Protein AF-A0A2H3TRA9-F1 (afdb_monomer)

Structure (mmCIF, N/CA/C/O backbone):
data_AF-A0A2H3TRA9-F1
#
_entry.id   AF-A0A2H3TRA9-F1
#
loop_
_atom_site.group_PDB
_atom_site.id
_atom_site.type_symbol
_atom_site.label_atom_id
_atom_site.label_alt_id
_atom_site.label_comp_id
_atom_site.label_asym_id
_atom_site.label_entity_id
_atom_site.label_seq_id
_atom_site.pdbx_PDB_ins_code
_atom_site.Cartn_x
_atom_site.Cartn_y
_atom_site.Cartn_z
_atom_site.occupancy
_atom_site.B_iso_or_equiv
_atom_site.auth_seq_id
_atom_site.auth_comp_id
_atom_site.auth_asym_id
_atom_site.auth_atom_id
_atom_site.pdbx_PDB_model_num
ATOM 1 N N . MET A 1 1 ? -23.841 3.928 37.070 1.00 28.08 1 MET A N 1
ATOM 2 C CA . MET A 1 1 ? -24.389 2.577 37.294 1.00 28.08 1 MET A CA 1
ATOM 3 C C . MET A 1 1 ? -23.260 1.601 37.007 1.00 28.08 1 MET A C 1
ATOM 5 O O . MET A 1 1 ? -22.755 1.616 35.893 1.00 28.08 1 MET A O 1
ATOM 9 N N . GLN A 1 2 ? -22.764 0.909 38.034 1.00 27.17 2 GLN A N 1
ATOM 10 C CA . GLN A 1 2 ? -21.704 -0.096 37.925 1.00 27.17 2 GLN A CA 1
ATOM 11 C C . GLN A 1 2 ? -22.235 -1.265 37.086 1.00 27.17 2 GLN A C 1
ATOM 13 O O . GLN A 1 2 ? -23.217 -1.887 37.475 1.00 27.17 2 GLN A O 1
ATOM 18 N N . THR A 1 3 ? -21.640 -1.548 35.931 1.00 32.88 3 THR A N 1
ATOM 19 C CA . THR A 1 3 ? -21.788 -2.868 35.306 1.00 32.88 3 THR A CA 1
ATOM 20 C C . THR A 1 3 ? -20.909 -3.826 36.095 1.00 32.88 3 THR A C 1
ATOM 22 O O . THR A 1 3 ? -19.684 -3.713 36.046 1.00 32.88 3 THR A O 1
ATOM 25 N N . GLU A 1 4 ? -21.543 -4.701 36.875 1.00 36.28 4 GLU A N 1
ATOM 26 C CA . GLU A 1 4 ? -20.895 -5.824 37.548 1.00 36.28 4 GLU A CA 1
ATOM 27 C C . GLU A 1 4 ? -20.058 -6.614 36.536 1.00 36.28 4 GLU A C 1
ATOM 29 O O . GLU A 1 4 ? -20.547 -7.011 35.475 1.00 36.28 4 GLU A O 1
ATOM 34 N N . LEU A 1 5 ? -18.781 -6.826 36.861 1.00 43.75 5 LEU A N 1
ATOM 35 C CA . LEU A 1 5 ? -17.962 -7.834 36.201 1.00 43.75 5 LEU A CA 1
ATOM 36 C C . LEU A 1 5 ? -18.618 -9.189 36.469 1.00 43.75 5 LEU A C 1
ATOM 38 O O . LEU A 1 5 ? -18.549 -9.703 37.583 1.00 43.75 5 LEU A O 1
ATOM 42 N N . ALA A 1 6 ? -19.293 -9.736 35.460 1.00 45.28 6 ALA A N 1
ATOM 43 C CA . ALA A 1 6 ? -19.862 -11.071 35.534 1.00 45.28 6 ALA A CA 1
ATOM 44 C C . ALA A 1 6 ? -18.758 -12.077 35.904 1.00 45.28 6 ALA A C 1
ATOM 46 O O . ALA A 1 6 ? -17.681 -12.097 35.303 1.00 45.28 6 ALA A O 1
ATOM 47 N N . THR A 1 7 ? -19.027 -12.899 36.914 1.00 47.00 7 THR A N 1
ATOM 48 C CA . THR A 1 7 ? -18.148 -13.963 37.396 1.00 47.00 7 THR A CA 1
ATOM 49 C C . THR A 1 7 ? -18.024 -15.053 36.333 1.00 47.00 7 THR A C 1
ATOM 51 O O . THR A 1 7 ? -18.887 -15.917 36.193 1.00 47.00 7 THR A O 1
ATOM 54 N N . LEU A 1 8 ? -16.947 -15.009 35.552 1.00 49.75 8 LEU A N 1
ATOM 55 C CA . LEU A 1 8 ? -16.618 -16.063 34.594 1.00 49.75 8 LEU A CA 1
ATOM 56 C C . LEU A 1 8 ? -15.855 -17.197 35.292 1.00 49.75 8 LEU A C 1
ATOM 58 O O . LEU A 1 8 ? -15.049 -16.926 36.178 1.00 49.75 8 LEU A O 1
ATOM 62 N N . PRO A 1 9 ? -16.065 -18.468 34.914 1.00 51.94 9 PRO A N 1
ATOM 63 C CA . PRO A 1 9 ? -15.249 -19.566 35.415 1.00 51.94 9 PRO A CA 1
ATOM 64 C C . PRO A 1 9 ? -13.792 -19.403 34.968 1.00 51.94 9 PRO A C 1
ATOM 66 O O . PRO A 1 9 ? -13.502 -19.222 33.784 1.00 51.94 9 PRO A O 1
ATOM 69 N N . SER A 1 10 ? -12.870 -19.524 35.918 1.00 54.12 10 SER A N 1
ATOM 70 C CA . SER A 1 10 ? -11.431 -19.314 35.738 1.00 54.12 10 SER A CA 1
ATOM 71 C C . SER A 1 10 ? -10.741 -20.186 34.692 1.00 54.12 10 SER A C 1
ATOM 73 O O . SER A 1 10 ? -9.683 -19.821 34.183 1.00 54.12 10 SER A O 1
ATOM 75 N N . SER A 1 11 ? -11.332 -21.329 34.347 1.00 54.66 11 SER A N 1
ATOM 76 C CA . SER A 1 11 ? -10.781 -22.296 33.395 1.00 54.66 11 SER A CA 1
ATOM 77 C C . SER A 1 11 ? -10.970 -21.912 31.925 1.00 54.66 11 SER A C 1
ATOM 79 O O . SER A 1 11 ? -10.533 -22.656 31.049 1.00 54.66 11 SER A O 1
ATOM 81 N N . LEU A 1 12 ? -11.623 -20.781 31.634 1.00 61.38 12 LEU A N 1
ATOM 82 C CA . LEU A 1 12 ? -12.056 -20.430 30.282 1.00 61.38 12 LEU A CA 1
ATOM 83 C C . LEU A 1 12 ? -11.647 -19.020 29.845 1.00 61.38 12 LEU A C 1
ATOM 85 O O . LEU A 1 12 ? -12.272 -18.509 28.929 1.00 61.38 12 LEU A O 1
ATOM 89 N N . ALA A 1 13 ? -10.654 -18.364 30.454 1.00 72.31 13 ALA A N 1
ATOM 90 C CA . ALA A 1 13 ? -10.249 -17.016 30.032 1.00 72.31 13 ALA A CA 1
ATOM 91 C C . ALA A 1 13 ? -8.733 -16.769 30.097 1.00 72.31 13 ALA A C 1
ATOM 93 O O . ALA A 1 13 ? -8.003 -17.489 30.767 1.00 72.31 13 ALA A O 1
ATOM 94 N N . THR A 1 14 ? -8.253 -15.741 29.392 1.00 76.12 14 THR A N 1
ATOM 95 C CA . THR A 1 14 ? -6.880 -15.208 29.458 1.00 76.12 14 THR A CA 1
ATOM 96 C C . THR A 1 14 ? -6.924 -13.687 29.593 1.00 76.12 14 THR A C 1
ATOM 98 O O . THR A 1 14 ? -7.671 -13.023 28.871 1.00 76.12 14 THR A O 1
ATOM 101 N N . ALA A 1 15 ? -6.127 -13.135 30.509 1.00 75.56 15 ALA A N 1
ATOM 102 C CA . ALA A 1 15 ? -6.028 -11.699 30.759 1.00 75.56 15 ALA A CA 1
ATOM 103 C C . ALA A 1 15 ? -4.814 -11.081 30.054 1.00 75.56 15 ALA A C 1
ATOM 105 O O . ALA A 1 15 ? -3.692 -11.543 30.240 1.00 75.56 15 ALA A O 1
ATOM 106 N N . TYR A 1 16 ? -5.013 -10.001 29.304 1.00 72.00 16 TYR A N 1
ATOM 107 C CA . TYR A 1 16 ? -3.957 -9.316 28.553 1.00 72.00 16 TYR A CA 1
ATOM 108 C C . TYR A 1 16 ? -3.694 -7.927 29.143 1.00 72.00 16 TYR A C 1
ATOM 110 O O . TYR A 1 16 ? -4.580 -7.074 29.097 1.00 72.00 16 TYR A O 1
ATOM 118 N N . HIS A 1 17 ? -2.503 -7.692 29.704 1.00 65.06 17 HIS A N 1
ATOM 119 C CA . HIS A 1 17 ? -2.151 -6.492 30.488 1.00 65.06 17 HIS A CA 1
ATOM 120 C C . HIS A 1 17 ? -0.691 -6.086 30.276 1.00 65.06 17 HIS A C 1
ATOM 122 O O . HIS A 1 17 ? 0.088 -6.959 29.970 1.00 65.06 17 HIS A O 1
ATOM 128 N N . PRO A 1 18 ? -0.264 -4.834 30.473 1.00 58.38 18 PRO A N 1
ATOM 129 C CA . PRO A 1 18 ? -1.039 -3.635 30.235 1.00 58.38 18 PRO A CA 1
ATOM 130 C C . PRO A 1 18 ? -1.254 -3.468 28.717 1.00 58.38 18 PRO A C 1
ATOM 132 O O . PRO A 1 18 ? -0.306 -3.368 27.941 1.00 58.38 18 PRO A O 1
ATOM 135 N N . GLY A 1 19 ? -2.504 -3.470 28.271 1.00 56.03 19 GLY A N 1
ATOM 136 C CA . GLY A 1 19 ? -2.925 -3.061 26.936 1.00 56.03 19 GLY A CA 1
ATOM 137 C C . GLY A 1 19 ? -3.282 -1.576 26.892 1.00 56.03 19 GLY A C 1
ATOM 138 O O . GLY A 1 19 ? -3.540 -0.948 27.914 1.00 56.03 19 GLY A O 1
ATOM 139 N N . ASN A 1 20 ? -3.315 -0.995 25.696 1.00 52.88 20 ASN A N 1
ATOM 140 C CA . ASN A 1 20 ? -3.797 0.364 25.484 1.00 52.88 20 ASN A CA 1
ATOM 141 C C . ASN A 1 20 ? -5.102 0.315 24.681 1.00 52.88 20 ASN A C 1
ATOM 143 O O . ASN A 1 20 ? -5.178 0.744 23.531 1.00 52.88 20 ASN A O 1
ATOM 147 N N . VAL A 1 21 ? -6.130 -0.282 25.280 1.00 60.38 21 VAL A N 1
ATOM 148 C CA . VAL A 1 21 ? -7.351 -0.662 24.570 1.00 60.38 21 VAL A CA 1
ATOM 149 C C . VAL A 1 21 ? -8.362 0.468 24.608 1.00 60.38 21 VAL A C 1
ATOM 151 O O . VAL A 1 21 ? -8.744 0.938 25.677 1.00 60.38 21 VAL A O 1
ATOM 154 N N . TYR A 1 22 ? -8.840 0.881 23.440 1.00 56.34 22 TYR A N 1
ATOM 155 C CA . TYR A 1 22 ? -10.001 1.756 23.340 1.00 56.34 22 TYR A CA 1
ATOM 156 C C . TYR A 1 22 ? -11.263 0.906 23.403 1.00 56.34 22 TYR A C 1
ATOM 158 O O . TYR A 1 22 ? -11.387 -0.078 22.674 1.00 56.34 22 TYR A O 1
ATOM 166 N N . THR A 1 23 ? -12.187 1.265 24.291 1.00 54.38 23 THR A N 1
ATOM 167 C CA . THR A 1 23 ? -13.475 0.573 24.396 1.00 54.38 23 THR A CA 1
ATOM 168 C C . THR A 1 23 ? -14.590 1.480 23.894 1.00 54.38 23 THR A C 1
ATOM 170 O O . THR A 1 23 ? -14.502 2.701 23.990 1.00 54.38 23 THR A O 1
ATOM 173 N N . VAL A 1 24 ? -15.667 0.876 23.395 1.00 45.81 24 VAL A N 1
ATOM 174 C CA . VAL A 1 24 ? -16.872 1.589 22.939 1.00 45.81 24 VAL A CA 1
ATOM 175 C C . VAL A 1 24 ? -17.748 2.108 24.095 1.00 45.81 24 VAL A C 1
ATOM 177 O O . VAL A 1 24 ? -18.840 2.616 23.859 1.00 45.81 24 VAL A O 1
ATOM 180 N N . SER A 1 25 ? -17.311 1.948 25.351 1.00 47.81 25 SER A N 1
ATOM 181 C CA . SER A 1 25 ? -18.040 2.386 26.544 1.00 47.81 25 SER A CA 1
ATOM 182 C C . SER A 1 25 ? -17.696 3.829 26.916 1.00 47.81 25 SER A C 1
ATOM 184 O O . SER A 1 25 ? -16.560 4.117 27.286 1.00 47.81 25 SER A O 1
ATOM 186 N N . ASP A 1 26 ? -18.692 4.718 26.938 1.00 45.12 26 ASP A N 1
ATOM 187 C CA . ASP A 1 26 ? -18.523 6.123 27.356 1.00 45.12 26 ASP A CA 1
ATOM 188 C C . ASP A 1 26 ? -18.071 6.262 28.821 1.00 45.12 26 ASP A C 1
ATOM 190 O O . ASP A 1 26 ? -17.373 7.208 29.184 1.00 45.12 26 ASP A O 1
ATOM 194 N N . ALA A 1 27 ? -18.435 5.300 29.675 1.00 50.56 27 ALA A N 1
ATOM 195 C CA . ALA A 1 27 ? -18.014 5.266 31.076 1.00 50.56 27 ALA A CA 1
ATOM 196 C C . ALA A 1 27 ? -16.560 4.795 31.247 1.00 50.56 27 ALA A C 1
ATOM 198 O O . ALA A 1 27 ? -15.951 5.012 32.295 1.00 50.56 27 ALA A O 1
ATOM 199 N N . ARG A 1 28 ? -16.010 4.118 30.234 1.00 56.28 28 ARG A N 1
ATOM 200 C CA . ARG A 1 28 ? -14.672 3.524 30.256 1.00 56.28 28 ARG A CA 1
ATOM 201 C C . ARG A 1 28 ? -14.075 3.524 28.844 1.00 56.28 28 ARG A C 1
ATOM 203 O O . ARG A 1 28 ? -13.842 2.460 28.279 1.00 56.28 28 ARG A O 1
ATOM 210 N N . PRO A 1 29 ? -13.789 4.699 28.259 1.00 53.12 29 PRO A N 1
ATOM 211 C CA . PRO A 1 29 ? -13.342 4.807 26.865 1.00 53.12 29 PRO A CA 1
ATOM 212 C C . PRO A 1 29 ? -11.946 4.210 26.634 1.00 53.12 29 PRO A C 1
ATOM 214 O O . PRO A 1 29 ? -11.499 4.061 25.498 1.00 53.12 29 PRO A O 1
ATOM 217 N N . ARG A 1 30 ? -11.245 3.868 27.720 1.00 59.12 30 ARG A N 1
ATOM 218 C CA . ARG A 1 30 ? -9.925 3.255 27.718 1.00 59.12 30 ARG A CA 1
ATOM 219 C C . ARG A 1 30 ? -9.873 2.135 28.754 1.00 59.12 30 ARG A C 1
ATOM 221 O O . ARG A 1 30 ? -10.429 2.281 29.843 1.00 59.12 30 ARG A O 1
ATOM 228 N N . ALA A 1 31 ? -9.191 1.054 28.416 1.00 67.62 31 ALA A N 1
ATOM 229 C CA . ALA A 1 31 ? -8.900 -0.061 29.296 1.00 67.62 31 ALA A CA 1
ATOM 230 C C . ALA A 1 31 ? -7.409 -0.399 29.229 1.00 67.62 31 ALA A C 1
ATOM 232 O O . ALA A 1 31 ? -6.787 -0.355 28.167 1.00 67.62 31 ALA A O 1
ATOM 233 N N . GLU A 1 32 ? -6.861 -0.729 30.391 1.00 70.19 32 GLU A N 1
ATOM 234 C CA . GLU A 1 32 ? -5.481 -1.175 30.555 1.00 70.19 32 GLU A CA 1
ATOM 235 C C . GLU A 1 32 ? -5.377 -2.698 30.473 1.00 70.19 32 GLU A C 1
ATOM 237 O O . GLU A 1 32 ? -4.301 -3.228 30.254 1.00 70.19 32 GLU A O 1
ATOM 242 N N . VAL A 1 33 ? -6.481 -3.424 30.653 1.00 73.50 33 VAL A N 1
ATOM 243 C CA . VAL A 1 33 ? -6.521 -4.888 30.600 1.00 73.50 33 VAL A CA 1
ATOM 244 C C . VAL A 1 33 ? -7.829 -5.342 29.988 1.00 73.50 33 VAL A C 1
ATOM 246 O O . VAL A 1 33 ? -8.869 -4.719 30.209 1.00 73.50 33 VAL A O 1
ATOM 249 N N . PHE A 1 34 ? -7.799 -6.451 29.259 1.00 77.44 34 PHE A N 1
ATOM 250 C CA . PHE A 1 34 ? -9.001 -7.123 28.778 1.00 77.44 34 PHE A CA 1
ATOM 251 C C . PHE A 1 34 ? -8.909 -8.639 28.954 1.00 77.44 34 PHE A C 1
ATOM 253 O O . PHE A 1 34 ? -7.820 -9.217 28.962 1.00 77.44 34 PHE A O 1
ATOM 260 N N . LEU A 1 35 ? -10.072 -9.267 29.118 1.00 75.69 35 LEU A N 1
ATOM 261 C CA . LEU A 1 35 ? -10.233 -10.713 29.195 1.00 75.69 35 LEU A CA 1
ATOM 262 C C . LEU A 1 35 ? -10.746 -11.246 27.861 1.00 75.69 35 LEU A C 1
ATOM 264 O O . LEU A 1 35 ? -11.688 -10.694 27.286 1.00 75.69 35 LEU A O 1
ATOM 268 N N . VAL A 1 36 ? -10.148 -12.343 27.408 1.00 69.75 36 VAL A N 1
ATOM 269 C CA . VAL A 1 36 ? -10.618 -13.119 26.258 1.00 69.75 36 VAL A CA 1
ATOM 270 C C . VAL A 1 36 ? -10.983 -14.512 26.749 1.00 69.75 36 VAL A C 1
ATOM 272 O O . VAL A 1 36 ? -10.159 -15.152 27.403 1.00 69.75 36 VAL A O 1
ATOM 275 N N . SER A 1 37 ? -12.203 -14.971 26.482 1.00 68.38 37 SER A N 1
ATOM 276 C CA . SER A 1 37 ? -12.643 -16.322 26.830 1.00 68.38 37 SER A CA 1
ATOM 277 C C . SER A 1 37 ? -12.059 -17.389 25.890 1.00 68.38 37 SER A C 1
ATOM 279 O O . SER A 1 37 ? -11.474 -17.077 24.855 1.00 68.38 37 SER A O 1
ATOM 281 N N . ALA A 1 38 ? -12.192 -18.668 26.243 1.00 61.31 38 ALA A N 1
ATOM 282 C CA . ALA A 1 38 ? -11.619 -19.802 25.516 1.00 61.31 38 ALA A CA 1
ATOM 283 C C . ALA A 1 38 ? -12.209 -19.986 24.107 1.00 61.31 38 ALA A C 1
ATOM 285 O O . ALA A 1 38 ? -11.565 -20.570 23.240 1.00 61.31 38 ALA A O 1
ATOM 286 N N . ASP A 1 39 ? -13.410 -19.463 23.869 1.00 58.16 39 ASP A N 1
ATOM 287 C CA . ASP A 1 39 ? -14.066 -19.361 22.562 1.00 58.16 39 ASP A CA 1
ATOM 288 C C . ASP A 1 39 ? -13.670 -18.089 21.780 1.00 58.16 39 ASP A C 1
ATOM 290 O O . ASP A 1 39 ? -14.175 -17.852 20.684 1.00 58.16 39 ASP A O 1
ATOM 294 N N . GLY A 1 40 ? -12.742 -17.282 22.306 1.00 51.53 40 GLY A N 1
ATOM 295 C CA . GLY A 1 40 ? -12.164 -16.120 21.629 1.00 51.53 40 GLY A CA 1
ATOM 296 C C . GLY A 1 40 ? -12.957 -14.818 21.774 1.00 51.53 40 GLY A C 1
ATOM 297 O O . GLY A 1 40 ? -12.646 -13.845 21.084 1.00 51.53 40 GLY A O 1
ATOM 298 N N . LEU A 1 41 ? -13.967 -14.766 22.648 1.00 53.28 41 LEU A N 1
ATOM 299 C CA . LEU A 1 41 ? -14.787 -13.570 22.858 1.00 53.28 41 LEU A CA 1
ATOM 300 C C . LEU A 1 41 ? -14.187 -12.634 23.916 1.00 53.28 41 LEU A C 1
ATOM 302 O O . LEU A 1 41 ? -13.660 -13.069 24.938 1.00 53.28 41 LEU A O 1
ATOM 306 N N . PHE A 1 42 ? -14.299 -11.320 23.697 1.00 66.88 42 PHE A N 1
ATOM 307 C CA . PHE A 1 42 ? -13.957 -10.327 24.717 1.00 66.88 42 PHE A CA 1
ATOM 308 C C . PHE A 1 42 ? -15.022 -10.335 25.804 1.00 66.88 42 PHE A C 1
ATOM 310 O O . PHE A 1 42 ? -16.189 -10.045 25.542 1.00 66.88 42 PHE A O 1
ATOM 317 N N . SER A 1 43 ? -14.613 -10.651 27.023 1.00 68.19 43 SER A N 1
ATOM 318 C CA . SER A 1 43 ? -15.544 -10.905 28.117 1.00 68.19 43 SER A CA 1
ATOM 319 C C . SER A 1 43 ? -15.501 -9.832 29.207 1.00 68.19 43 SER A C 1
ATOM 321 O O . SER A 1 43 ? -16.494 -9.626 29.902 1.00 68.19 43 SER A O 1
ATOM 323 N N . ALA A 1 44 ? -14.399 -9.080 29.313 1.00 71.75 44 ALA A N 1
ATOM 324 C CA . ALA A 1 44 ? -14.294 -7.901 30.173 1.00 71.75 44 ALA A CA 1
ATOM 325 C C . ALA A 1 44 ? -13.160 -6.958 29.735 1.00 71.75 44 ALA A C 1
ATOM 327 O O . ALA A 1 44 ? -12.208 -7.384 29.082 1.00 71.75 44 ALA A O 1
ATOM 328 N N . ALA A 1 45 ? -13.232 -5.687 30.145 1.00 74.94 45 ALA A N 1
ATOM 329 C CA . ALA A 1 45 ? -12.155 -4.708 29.997 1.00 74.94 45 ALA A CA 1
ATOM 330 C C . ALA A 1 45 ? -12.112 -3.746 31.201 1.00 74.94 45 ALA A C 1
ATOM 332 O O . ALA A 1 45 ? -13.154 -3.296 31.693 1.00 74.94 45 ALA A O 1
ATOM 333 N N . GLY A 1 46 ? -10.919 -3.415 31.693 1.00 74.94 46 GLY A N 1
ATOM 334 C CA . GLY A 1 46 ? -10.754 -2.620 32.910 1.00 74.94 46 GLY A CA 1
ATOM 335 C C . GLY A 1 46 ? -9.362 -2.062 33.138 1.00 74.94 46 GLY A C 1
ATOM 336 O O . GLY A 1 46 ? -8.538 -2.035 32.225 1.00 74.94 46 GLY A O 1
ATOM 337 N N . THR A 1 47 ? -9.121 -1.556 34.345 1.00 78.69 47 THR A N 1
ATOM 338 C CA . THR A 1 47 ? -7.784 -1.095 34.754 1.00 78.69 47 THR A CA 1
ATOM 339 C C . THR A 1 47 ? -6.884 -2.281 35.111 1.00 78.69 47 THR A C 1
ATOM 341 O O . THR A 1 47 ? -7.375 -3.385 35.377 1.00 78.69 47 THR A O 1
ATOM 344 N N . ASN A 1 48 ? -5.566 -2.058 35.168 1.00 73.62 48 ASN A N 1
ATOM 345 C CA . ASN A 1 48 ? -4.613 -3.061 35.649 1.00 73.62 48 ASN A CA 1
ATOM 346 C C . ASN A 1 48 ? -4.976 -3.541 37.052 1.00 73.62 48 ASN A C 1
ATOM 348 O O . ASN A 1 48 ? -4.945 -4.737 37.318 1.00 73.62 48 ASN A O 1
ATOM 352 N N . ALA A 1 49 ? -5.370 -2.623 37.935 1.00 78.19 49 ALA A N 1
ATOM 353 C CA . ALA A 1 49 ? -5.737 -2.957 39.305 1.00 78.19 49 ALA A CA 1
ATOM 354 C C . ALA A 1 49 ? -6.951 -3.900 39.364 1.00 78.19 49 ALA A C 1
ATOM 356 O O . ALA A 1 49 ? -6.897 -4.915 40.055 1.00 78.19 49 ALA A O 1
ATOM 357 N N . GLU A 1 50 ? -8.007 -3.599 38.603 1.00 76.69 50 GLU A N 1
ATOM 358 C CA . GLU A 1 50 ? -9.265 -4.356 38.617 1.00 76.69 50 GLU A CA 1
ATOM 359 C C . GLU A 1 50 ? -9.098 -5.776 38.063 1.00 76.69 50 GLU A C 1
ATOM 361 O O . GLU A 1 50 ? -9.468 -6.755 38.712 1.00 76.69 50 GLU A O 1
ATOM 366 N N . ILE A 1 51 ? -8.533 -5.907 36.859 1.00 71.06 51 ILE A N 1
ATOM 367 C CA . ILE A 1 51 ? -8.517 -7.199 36.165 1.00 71.06 51 ILE A CA 1
ATOM 368 C C . ILE A 1 51 ? -7.358 -8.080 36.643 1.00 71.06 51 ILE A C 1
ATOM 370 O O . ILE A 1 51 ? -7.521 -9.296 36.695 1.00 71.06 51 ILE A O 1
ATOM 374 N N . LEU A 1 52 ? -6.210 -7.521 37.052 1.00 75.94 52 LEU A N 1
ATOM 375 C CA . LEU A 1 52 ? -5.135 -8.341 37.630 1.00 75.94 52 LEU A CA 1
ATOM 376 C C . LEU A 1 52 ? -5.499 -8.885 39.006 1.00 75.94 52 LEU A C 1
ATOM 378 O O . LEU A 1 52 ? -5.038 -9.965 39.369 1.00 75.94 52 LEU A O 1
ATOM 382 N N . GLN A 1 53 ? -6.309 -8.158 39.778 1.00 81.44 53 GLN A N 1
ATOM 383 C CA . GLN A 1 53 ? -6.856 -8.689 41.020 1.00 81.44 53 GLN A CA 1
ATOM 384 C C . GLN A 1 53 ? -7.782 -9.874 40.736 1.00 81.44 53 GLN A C 1
ATOM 386 O O . GLN A 1 53 ? -7.546 -10.956 41.272 1.00 81.44 53 GLN A O 1
ATOM 391 N N . LEU A 1 54 ? -8.737 -9.706 39.820 1.00 77.25 54 LEU A N 1
ATOM 392 C CA . LEU A 1 54 ? -9.632 -10.781 39.389 1.00 77.25 54 LEU A CA 1
ATOM 393 C C . LEU A 1 54 ? -8.858 -11.995 38.852 1.00 77.25 54 LEU A C 1
ATOM 395 O O . LEU A 1 54 ? -9.157 -13.133 39.208 1.00 77.25 54 LEU A O 1
ATOM 399 N N . ALA A 1 55 ? -7.830 -11.759 38.033 1.00 76.31 55 ALA A N 1
ATOM 400 C CA . ALA A 1 55 ? -7.024 -12.824 37.456 1.00 76.31 55 ALA A CA 1
ATOM 401 C C . ALA A 1 55 ? -6.253 -13.616 38.519 1.00 76.31 55 ALA A C 1
ATOM 403 O O . ALA A 1 55 ? -6.180 -14.840 38.430 1.00 76.31 55 ALA A O 1
ATOM 404 N N . ARG A 1 56 ? -5.740 -12.946 39.561 1.00 81.81 56 ARG A N 1
ATOM 405 C CA . ARG A 1 56 ? -5.108 -13.613 40.711 1.00 81.81 56 ARG A CA 1
ATOM 406 C C . ARG A 1 56 ? -6.107 -14.417 41.537 1.00 81.81 56 ARG A C 1
ATOM 408 O O . ARG A 1 56 ? -5.810 -15.552 41.885 1.00 81.81 56 ARG A O 1
ATOM 415 N N . GLU A 1 57 ? -7.263 -13.837 41.849 1.00 81.06 57 GLU A N 1
ATOM 416 C CA . GLU A 1 57 ? -8.290 -14.468 42.692 1.00 81.06 57 GLU A CA 1
ATOM 417 C C . GLU A 1 57 ? -8.903 -15.701 42.030 1.00 81.06 57 GLU A C 1
ATOM 419 O O . GLU A 1 57 ? -9.227 -16.677 42.703 1.00 81.06 57 GLU A O 1
ATOM 424 N N . GLN A 1 58 ? -9.033 -15.669 40.706 1.00 78.69 58 GLN A N 1
ATOM 425 C CA . GLN A 1 58 ? -9.637 -16.752 39.947 1.00 78.69 58 GLN A CA 1
ATOM 426 C C . GLN A 1 58 ? -8.600 -17.708 39.344 1.00 78.69 58 GLN A C 1
ATOM 428 O O . GLN A 1 58 ? -8.955 -18.814 38.965 1.00 78.69 58 GLN A O 1
ATOM 433 N N . GLY A 1 59 ? -7.313 -17.358 39.294 1.00 76.44 59 GLY A N 1
ATOM 434 C CA . GLY A 1 59 ? -6.293 -18.188 38.642 1.00 76.44 59 GLY A CA 1
ATOM 435 C C . GLY A 1 59 ? -6.358 -18.122 37.112 1.00 76.44 59 GLY A C 1
ATOM 436 O O . GLY A 1 59 ? -6.030 -19.092 36.433 1.00 76.44 59 GLY A O 1
ATOM 437 N N . ILE A 1 60 ? -6.791 -16.982 36.570 1.00 77.56 60 ILE A N 1
ATOM 438 C CA . ILE A 1 60 ? -6.825 -16.722 35.129 1.00 77.56 60 ILE A CA 1
ATOM 439 C C . ILE A 1 60 ? -5.385 -16.448 34.658 1.00 77.56 60 ILE A C 1
ATOM 441 O O . ILE A 1 60 ? -4.717 -15.577 35.225 1.00 77.56 60 ILE A O 1
ATOM 445 N N . PRO A 1 61 ? -4.882 -17.143 33.622 1.00 73.12 61 PRO A N 1
ATOM 446 C CA . PRO A 1 61 ? -3.557 -16.884 33.072 1.00 73.12 61 PRO A CA 1
ATOM 447 C C . PRO A 1 61 ? -3.448 -15.456 32.530 1.00 73.12 61 PRO A C 1
ATOM 449 O O . PRO A 1 61 ? -4.381 -14.927 31.922 1.00 73.12 61 PRO A O 1
ATOM 452 N N . THR A 1 62 ? -2.284 -14.837 32.734 1.00 70.06 62 THR A N 1
ATOM 453 C CA . THR A 1 62 ? -2.026 -13.456 32.307 1.00 70.06 62 THR A CA 1
ATOM 454 C C . THR A 1 62 ? -0.926 -13.387 31.254 1.00 70.06 62 THR A C 1
ATOM 456 O O . THR A 1 62 ? 0.057 -14.123 31.338 1.00 70.06 62 THR A O 1
ATOM 459 N N . VAL A 1 63 ? -1.077 -12.478 30.296 1.00 62.56 63 VAL A N 1
ATOM 460 C CA . VAL A 1 63 ? -0.125 -12.197 29.220 1.00 62.56 63 VAL A CA 1
ATOM 461 C C . VAL A 1 63 ? 0.310 -10.741 29.333 1.00 62.56 63 VAL A C 1
ATOM 463 O O . VAL A 1 63 ? -0.532 -9.846 29.240 1.00 62.56 63 VAL A O 1
ATOM 466 N N . ASP A 1 64 ? 1.615 -10.523 29.533 1.00 61.34 64 ASP A N 1
ATOM 467 C CA . ASP A 1 64 ? 2.209 -9.185 29.596 1.00 61.34 64 ASP A CA 1
ATOM 468 C C . ASP A 1 64 ? 2.418 -8.603 28.183 1.00 61.34 64 ASP A C 1
ATOM 470 O O . ASP A 1 64 ? 3.290 -9.041 27.431 1.00 61.34 64 ASP A O 1
ATOM 474 N N . LEU A 1 65 ? 1.602 -7.617 27.827 1.00 56.50 65 LEU A N 1
ATOM 475 C CA . LEU A 1 65 ? 1.597 -6.882 26.567 1.00 56.50 65 LEU A CA 1
ATOM 476 C C . LEU A 1 65 ? 2.629 -5.748 26.513 1.00 56.50 65 LEU A C 1
ATOM 478 O O . LEU A 1 65 ? 2.799 -5.142 25.452 1.00 56.50 65 LEU A O 1
ATOM 482 N N . ARG A 1 66 ? 3.286 -5.416 27.632 1.00 54.19 66 ARG A N 1
ATOM 483 C CA . ARG A 1 66 ? 4.291 -4.343 27.734 1.00 54.19 66 ARG A CA 1
ATOM 484 C C . ARG A 1 66 ? 3.824 -2.988 27.176 1.00 54.19 66 ARG A C 1
ATOM 486 O O . ARG A 1 66 ? 4.644 -2.214 26.685 1.00 54.19 66 ARG A O 1
ATOM 493 N N . SER A 1 67 ? 2.524 -2.692 27.248 1.00 48.97 67 SER A N 1
ATOM 494 C CA . SER A 1 67 ? 1.905 -1.430 26.804 1.00 48.97 67 SER A CA 1
ATOM 495 C C . SER A 1 67 ? 1.865 -1.184 25.287 1.00 48.97 67 SER A C 1
ATOM 497 O O . SER A 1 67 ? 1.756 -0.030 24.882 1.00 48.97 67 SER A O 1
ATOM 499 N N . GLN A 1 68 ? 1.913 -2.218 24.438 1.00 39.34 68 GLN A N 1
ATOM 500 C CA . GLN A 1 68 ? 2.046 -2.051 22.973 1.00 39.34 68 GLN A CA 1
ATOM 501 C C . GLN A 1 68 ? 0.766 -2.322 22.136 1.00 39.34 68 GLN A C 1
ATOM 503 O O . GLN A 1 68 ? 0.853 -2.496 20.928 1.00 39.34 68 GLN A O 1
ATOM 508 N N . PHE A 1 69 ? -0.437 -2.404 22.723 1.00 43.34 69 PHE A N 1
ATOM 509 C CA . PHE A 1 69 ? -1.609 -3.019 22.054 1.00 43.34 69 PHE A CA 1
ATOM 510 C C . PHE A 1 69 ? -2.751 -2.052 21.664 1.00 43.34 69 PHE A C 1
ATOM 512 O O . PHE A 1 69 ? -3.332 -1.439 22.559 1.00 43.34 69 PHE A O 1
ATOM 519 N N . VAL A 1 70 ? -3.180 -2.050 20.386 1.00 38.84 70 VAL A N 1
ATOM 520 C CA . VAL A 1 70 ? -4.529 -1.669 19.868 1.00 38.84 70 VAL A CA 1
ATOM 521 C C . VAL A 1 70 ? -5.006 -2.750 18.858 1.00 38.84 70 VAL A C 1
ATOM 523 O O . VAL A 1 70 ? -4.193 -3.538 18.395 1.00 38.84 70 VAL A O 1
ATOM 526 N N . MET A 1 71 ? -6.302 -2.895 18.536 1.00 48.00 71 MET A N 1
ATOM 527 C CA . MET A 1 71 ? -6.804 -3.887 17.545 1.00 48.00 71 MET A CA 1
ATOM 528 C C . MET A 1 71 ? -7.864 -3.282 16.603 1.00 48.00 71 MET A C 1
ATOM 530 O O . MET A 1 71 ? -8.549 -2.357 17.046 1.00 48.00 71 MET A O 1
ATOM 534 N N . PRO A 1 72 ? -8.026 -3.771 15.343 1.00 39.00 72 PRO A N 1
ATOM 535 C CA . PRO A 1 72 ? -8.065 -5.194 14.941 1.00 39.00 72 PRO A CA 1
ATOM 536 C C . PRO A 1 72 ? -6.903 -5.671 14.049 1.00 39.00 72 PRO A C 1
ATOM 538 O O . PRO A 1 72 ? -6.529 -5.016 13.083 1.00 39.00 72 PRO A O 1
ATOM 541 N N . GLY A 1 73 ? -6.365 -6.857 14.375 1.00 47.31 73 GLY A N 1
ATOM 542 C CA . GLY A 1 73 ? -4.944 -7.173 14.165 1.00 47.31 73 GLY A CA 1
ATOM 543 C C . GLY A 1 73 ? -4.163 -6.422 15.239 1.00 47.31 73 GLY A C 1
ATOM 544 O O . GLY A 1 73 ? -4.409 -5.241 15.434 1.00 47.31 73 GLY A O 1
ATOM 545 N N . ILE A 1 74 ? -3.367 -7.084 16.072 1.00 50.09 74 ILE A N 1
ATOM 546 C CA . ILE A 1 74 ? -2.756 -6.382 17.205 1.00 50.09 74 ILE A CA 1
ATOM 547 C C . ILE A 1 74 ? -1.792 -5.321 16.650 1.00 50.09 74 ILE A C 1
ATOM 549 O O . ILE A 1 74 ? -0.727 -5.683 16.173 1.00 50.09 74 ILE A O 1
ATOM 553 N N . HIS A 1 75 ? -2.169 -4.048 16.662 1.00 54.12 75 HIS A N 1
ATOM 554 C CA . HIS A 1 75 ? -1.447 -2.926 16.077 1.00 54.12 75 HIS A CA 1
ATOM 555 C C . HIS A 1 75 ? -1.233 -1.847 17.134 1.00 54.12 75 HIS A C 1
ATOM 557 O O . HIS A 1 75 ? -2.192 -1.425 17.766 1.00 54.12 75 HIS A O 1
ATOM 563 N N . ASP A 1 76 ? -0.005 -1.384 17.340 1.00 52.34 76 ASP A N 1
ATOM 564 C CA . ASP A 1 76 ? 0.240 -0.217 18.194 1.00 52.34 76 ASP A CA 1
ATOM 565 C C . ASP A 1 76 ? -0.232 1.070 17.488 1.00 52.34 76 ASP A C 1
ATOM 567 O O . ASP A 1 76 ? -0.125 1.196 16.265 1.00 52.34 76 ASP A O 1
ATOM 571 N N . ALA A 1 77 ? -0.769 2.027 18.250 1.00 65.19 77 ALA A N 1
ATOM 572 C CA . ALA A 1 77 ? -1.226 3.313 17.727 1.00 65.19 77 ALA A CA 1
ATOM 573 C C . ALA A 1 77 ? -0.401 4.452 18.321 1.00 65.19 77 ALA A C 1
ATOM 575 O O . ALA A 1 77 ? -0.424 4.697 19.530 1.00 65.19 77 ALA A O 1
ATOM 576 N N . HIS A 1 78 ? 0.281 5.208 17.465 1.00 62.12 78 HIS A N 1
ATOM 577 C CA . HIS A 1 78 ? 1.157 6.300 17.885 1.00 62.12 78 HIS A CA 1
ATOM 578 C C . HIS A 1 78 ? 0.408 7.628 17.812 1.00 62.12 78 HIS A C 1
ATOM 580 O O . HIS A 1 78 ? -0.043 8.046 16.746 1.00 62.12 78 HIS A O 1
ATOM 586 N N . TYR A 1 79 ? 0.248 8.292 18.957 1.00 70.06 79 TYR A N 1
ATOM 587 C CA . TYR A 1 79 ? -0.388 9.608 19.039 1.00 70.06 79 TYR A CA 1
ATOM 588 C C . TYR A 1 79 ? 0.641 10.718 18.838 1.00 70.06 79 TYR A C 1
ATOM 590 O O . TYR A 1 79 ? 1.634 10.782 19.562 1.00 70.06 79 TYR A O 1
ATOM 598 N N . ASN A 1 80 ? 0.374 11.620 17.896 1.00 67.12 80 ASN A N 1
ATOM 599 C CA . ASN A 1 80 ? 1.157 12.829 17.688 1.00 67.12 80 ASN A CA 1
ATOM 600 C C . ASN A 1 80 ? 0.373 14.049 18.231 1.00 67.12 80 ASN A C 1
ATOM 602 O O . ASN A 1 80 ? -0.669 14.393 17.666 1.00 67.12 80 ASN A O 1
ATOM 606 N N . PRO A 1 81 ? 0.850 14.710 19.305 1.00 68.50 81 PRO A N 1
ATOM 607 C CA . PRO A 1 81 ? 0.147 15.835 19.925 1.00 68.50 81 PRO A CA 1
ATOM 608 C C . PRO A 1 81 ? 0.148 17.109 19.070 1.00 68.50 81 PRO A C 1
ATOM 610 O O . PRO A 1 81 ? -0.793 17.889 19.173 1.00 68.50 81 PRO A O 1
ATOM 613 N N . ASP A 1 82 ? 1.148 17.303 18.206 1.00 76.50 82 ASP A N 1
ATOM 614 C CA . ASP A 1 82 ? 1.276 18.505 17.368 1.00 76.50 82 ASP A CA 1
ATOM 615 C C . ASP A 1 82 ? 0.259 18.521 16.220 1.00 76.50 82 ASP A C 1
ATOM 617 O O . ASP A 1 82 ? -0.192 19.576 15.780 1.00 76.50 82 ASP A O 1
ATOM 621 N N . THR A 1 83 ? -0.113 17.336 15.733 1.00 75.94 83 THR A N 1
ATOM 622 C CA . THR A 1 83 ? -1.080 17.157 14.634 1.00 75.94 83 THR A CA 1
ATOM 623 C C . THR A 1 83 ? -2.456 16.686 15.110 1.00 75.94 83 THR A C 1
ATOM 625 O O . THR A 1 83 ? -3.400 16.654 14.325 1.00 75.94 83 THR A O 1
ATOM 628 N N . ASP A 1 84 ? -2.578 16.319 16.388 1.00 76.44 84 ASP A N 1
ATOM 629 C CA . ASP A 1 84 ? -3.746 15.673 16.999 1.00 76.44 84 ASP A CA 1
ATOM 630 C C . ASP A 1 84 ? -4.233 14.410 16.252 1.00 76.44 84 ASP A C 1
ATOM 632 O O . ASP A 1 84 ? -5.431 14.106 16.184 1.00 76.44 84 ASP A O 1
ATOM 636 N N . LEU A 1 85 ? -3.284 13.648 15.696 1.00 74.56 85 LEU A N 1
ATOM 637 C CA . LEU A 1 85 ? -3.532 12.419 14.941 1.00 74.56 85 LEU A CA 1
ATOM 638 C C . LEU A 1 85 ? -3.034 11.184 15.695 1.00 74.56 85 LEU A C 1
ATOM 640 O O . LEU A 1 85 ? -1.950 11.180 16.277 1.00 74.56 85 LEU A O 1
ATOM 644 N N . TYR A 1 86 ? -3.799 10.102 15.607 1.00 76.31 86 TYR A N 1
ATOM 645 C CA . TYR A 1 86 ? -3.308 8.745 15.805 1.00 76.31 86 TYR A CA 1
ATOM 646 C C . TYR A 1 86 ? -2.815 8.174 14.482 1.00 76.31 86 TYR A C 1
ATOM 648 O O . TYR A 1 86 ? -3.451 8.370 13.444 1.00 76.31 86 TYR A O 1
ATOM 656 N N . LYS A 1 87 ? -1.707 7.440 14.539 1.00 77.00 87 LYS A N 1
ATOM 657 C CA . LYS A 1 87 ? -1.147 6.689 13.419 1.00 77.00 87 LYS A CA 1
ATOM 658 C C . LYS A 1 87 ? -1.123 5.208 13.756 1.00 77.00 87 LYS A C 1
ATOM 660 O O . LYS A 1 87 ? -0.530 4.817 14.756 1.00 77.00 87 LYS A O 1
ATOM 665 N N . PHE A 1 88 ? -1.747 4.407 12.909 1.00 79.38 88 PHE A N 1
ATOM 666 C CA . PHE A 1 88 ? -1.661 2.953 12.925 1.00 79.38 88 PHE A CA 1
ATOM 667 C C . PHE A 1 88 ? -0.747 2.570 11.779 1.00 79.38 88 PHE A C 1
ATOM 669 O O . PHE A 1 88 ? -1.158 2.693 10.630 1.00 79.38 88 PHE A O 1
ATOM 676 N N . GLN A 1 89 ? 0.490 2.188 12.077 1.00 81.88 89 GLN A N 1
ATOM 677 C CA . GLN A 1 89 ? 1.492 1.954 11.042 1.00 81.88 89 GLN A CA 1
ATOM 678 C C . GLN A 1 89 ? 1.683 0.469 10.749 1.00 81.88 89 GLN A C 1
ATOM 680 O O . GLN A 1 89 ? 1.551 -0.379 11.637 1.00 81.88 89 GLN A O 1
ATOM 685 N N . ASN A 1 90 ? 2.039 0.161 9.504 1.00 84.56 90 ASN A N 1
ATOM 686 C CA . ASN A 1 90 ? 2.275 -1.193 9.014 1.00 84.56 90 ASN A CA 1
ATOM 687 C C . ASN A 1 90 ? 1.084 -2.146 9.259 1.00 84.56 90 ASN A C 1
ATOM 689 O O . ASN A 1 90 ? 1.274 -3.324 9.595 1.00 84.56 90 ASN A O 1
ATOM 693 N N . VAL A 1 91 ? -0.148 -1.652 9.093 1.00 84.00 91 VAL A N 1
ATOM 694 C CA . VAL A 1 91 ? -1.367 -2.469 9.126 1.00 84.00 91 VAL A CA 1
ATOM 695 C C . VAL A 1 91 ? -1.352 -3.399 7.925 1.00 84.00 91 VAL A C 1
ATOM 697 O O . VAL A 1 91 ? -1.306 -2.967 6.776 1.00 84.00 91 VAL A O 1
ATOM 700 N N . ARG A 1 92 ? -1.363 -4.706 8.174 1.00 86.56 92 ARG A N 1
ATOM 701 C CA . ARG A 1 92 ? -1.258 -5.695 7.104 1.00 86.56 92 ARG A CA 1
ATOM 702 C C . ARG A 1 92 ? -2.609 -5.893 6.436 1.00 86.56 92 ARG A C 1
ATOM 704 O O . ARG A 1 92 ? -3.519 -6.436 7.055 1.00 86.56 92 ARG A O 1
ATOM 711 N N . TYR A 1 93 ? -2.704 -5.535 5.159 1.00 86.94 93 TYR A N 1
ATOM 712 C CA . TYR A 1 93 ? -3.912 -5.772 4.368 1.00 86.94 93 TYR A CA 1
ATOM 713 C C . TYR A 1 93 ? -3.801 -7.016 3.477 1.00 86.94 93 TYR A C 1
ATOM 715 O O . TYR A 1 93 ? -4.830 -7.549 3.081 1.00 86.94 93 TYR A O 1
ATOM 723 N N . GLY A 1 94 ? -2.587 -7.516 3.195 1.00 88.50 94 GLY A N 1
ATOM 724 C CA . GLY A 1 94 ? -2.356 -8.728 2.399 1.00 88.50 94 GLY A CA 1
ATOM 725 C C . GLY A 1 94 ? -1.273 -9.655 2.967 1.00 88.50 94 GLY A C 1
ATOM 726 O O . GLY A 1 94 ? -0.403 -9.244 3.744 1.00 88.50 94 GLY A O 1
ATOM 727 N N . ARG A 1 95 ? -1.312 -10.939 2.589 1.00 89.62 95 ARG A N 1
ATOM 728 C CA . ARG A 1 95 ? -0.202 -11.880 2.844 1.00 89.62 95 ARG A CA 1
ATOM 729 C C . ARG A 1 95 ? 1.068 -11.378 2.174 1.00 89.62 95 ARG A C 1
ATOM 731 O O . ARG A 1 95 ? 0.994 -10.792 1.103 1.00 89.62 95 ARG A O 1
ATOM 738 N N . SER A 1 96 ? 2.218 -11.673 2.782 1.00 90.75 96 SER A N 1
ATOM 739 C CA . SER A 1 96 ? 3.518 -11.455 2.144 1.00 90.75 96 SER A CA 1
ATOM 740 C C . SER A 1 96 ? 3.518 -12.095 0.744 1.00 90.75 96 SER A C 1
ATOM 742 O O . SER A 1 96 ? 3.341 -13.315 0.664 1.00 90.75 96 SER A O 1
ATOM 744 N N . PRO A 1 97 ? 3.681 -11.320 -0.345 1.00 92.50 97 PRO A N 1
ATOM 745 C CA . PRO A 1 97 ? 3.722 -11.815 -1.717 1.00 92.50 97 PRO A CA 1
ATOM 746 C C . PRO A 1 97 ? 5.099 -12.421 -2.013 1.00 92.50 97 PRO A C 1
ATOM 748 O O . PRO A 1 97 ? 5.830 -11.968 -2.884 1.00 92.50 97 PRO A O 1
ATOM 751 N N . THR A 1 98 ? 5.472 -13.436 -1.242 1.00 90.31 98 THR A N 1
ATOM 752 C CA . THR A 1 98 ? 6.722 -14.185 -1.381 1.00 90.31 98 THR A CA 1
ATOM 753 C C . THR A 1 98 ? 6.431 -15.610 -1.827 1.00 90.31 98 THR A C 1
ATOM 755 O O . THR A 1 98 ? 5.305 -16.101 -1.702 1.00 90.31 98 THR A O 1
ATOM 758 N N . GLY A 1 99 ? 7.457 -16.291 -2.345 1.00 88.25 99 GLY A N 1
ATOM 759 C CA . GLY A 1 99 ? 7.317 -17.658 -2.839 1.00 88.25 99 GLY A CA 1
ATOM 760 C C . GLY A 1 99 ? 6.200 -17.751 -3.881 1.00 88.25 99 GLY A C 1
ATOM 761 O O . GLY A 1 99 ? 6.142 -16.935 -4.801 1.00 88.25 99 GLY A O 1
ATOM 762 N N . ASP A 1 100 ? 5.283 -18.701 -3.700 1.00 88.75 100 ASP A N 1
ATOM 763 C CA . ASP A 1 100 ? 4.194 -18.972 -4.648 1.00 88.75 100 ASP A CA 1
ATOM 764 C C . ASP A 1 100 ? 3.202 -17.808 -4.809 1.00 88.75 100 ASP A C 1
ATOM 766 O O . ASP A 1 100 ? 2.405 -17.814 -5.744 1.00 88.75 100 ASP A O 1
ATOM 770 N N . LEU A 1 101 ? 3.223 -16.802 -3.926 1.00 91.62 101 LEU A N 1
ATOM 771 C CA . LEU A 1 101 ? 2.335 -15.633 -3.999 1.00 91.62 101 LEU A CA 1
ATOM 772 C C . LEU A 1 101 ? 2.920 -14.457 -4.794 1.00 91.62 101 LEU A C 1
ATOM 774 O O . LEU A 1 101 ? 2.214 -13.478 -5.039 1.00 91.62 101 LEU A O 1
ATOM 778 N N . ARG A 1 102 ? 4.192 -14.534 -5.197 1.00 91.19 102 ARG A N 1
ATOM 779 C CA . ARG A 1 102 ? 4.967 -13.397 -5.717 1.00 91.19 102 ARG A CA 1
ATOM 780 C C . ARG A 1 102 ? 4.323 -12.681 -6.903 1.00 91.19 102 ARG A C 1
ATOM 782 O O . ARG A 1 102 ? 4.242 -11.454 -6.907 1.00 91.19 102 ARG A O 1
ATOM 789 N N . PHE A 1 103 ? 3.794 -13.443 -7.856 1.00 91.19 103 PHE A N 1
ATOM 790 C CA . PHE A 1 103 ? 3.175 -12.936 -9.088 1.00 91.19 103 PHE A CA 1
ATOM 791 C C . PHE A 1 103 ? 1.675 -13.226 -9.157 1.00 91.19 103 PHE A C 1
ATOM 793 O O . PHE A 1 103 ? 1.118 -13.374 -10.239 1.00 91.19 103 PHE A O 1
ATOM 800 N N . ARG A 1 104 ? 1.024 -13.362 -7.999 1.00 93.00 104 ARG A N 1
ATOM 801 C CA . ARG A 1 104 ? -0.412 -13.649 -7.902 1.00 93.00 104 ARG A CA 1
ATOM 802 C C . ARG A 1 104 ? -1.175 -12.474 -7.318 1.00 93.00 104 ARG A C 1
ATOM 804 O O . ARG A 1 104 ? -0.587 -11.599 -6.677 1.00 93.00 104 ARG A O 1
ATOM 811 N N . ALA A 1 105 ? -2.488 -12.477 -7.488 1.00 95.00 105 ALA A N 1
ATOM 812 C CA . ALA A 1 105 ? -3.391 -11.571 -6.801 1.00 95.00 105 ALA A CA 1
ATOM 813 C C . ALA A 1 105 ? -3.153 -11.624 -5.275 1.00 95.00 105 ALA A C 1
ATOM 815 O O . ALA A 1 105 ? -2.837 -12.692 -4.733 1.00 95.00 105 ALA A O 1
ATOM 816 N N . PRO A 1 106 ? -3.290 -10.491 -4.566 1.00 94.00 106 PRO A N 1
ATOM 817 C CA . PRO A 1 106 ? -3.133 -10.463 -3.119 1.00 94.00 106 PRO A CA 1
ATOM 818 C C . PRO A 1 106 ? -4.160 -11.379 -2.448 1.00 94.00 106 PRO A C 1
ATOM 820 O O . PRO A 1 106 ? -5.289 -11.544 -2.910 1.00 94.00 106 PRO A O 1
ATOM 823 N N . GLN A 1 107 ? -3.761 -11.958 -1.321 1.00 90.75 107 GLN A N 1
ATOM 824 C CA . GLN A 1 107 ? -4.612 -12.821 -0.509 1.00 90.75 107 GLN A CA 1
ATOM 825 C C . GLN A 1 107 ? -4.757 -12.253 0.898 1.00 90.75 107 GLN A C 1
ATOM 827 O O . GLN A 1 107 ? -3.837 -11.603 1.405 1.00 90.75 107 GLN A O 1
ATOM 832 N N . SER A 1 108 ? -5.886 -12.551 1.546 1.00 85.00 108 SER A N 1
ATOM 833 C CA . SER A 1 108 ? -6.167 -12.116 2.916 1.00 85.00 108 SER A CA 1
ATOM 834 C C . SER A 1 108 ? -5.057 -12.550 3.877 1.00 85.00 108 SER A C 1
ATOM 836 O O . SER A 1 108 ? -4.629 -13.706 3.801 1.00 85.00 108 SER A O 1
ATOM 838 N N . PRO A 1 109 ? -4.591 -11.665 4.779 1.00 81.44 109 PRO A N 1
ATOM 839 C CA . PRO A 1 109 ? -3.560 -11.980 5.761 1.00 81.44 109 PRO A CA 1
ATOM 840 C C . PRO A 1 109 ? -3.885 -13.241 6.566 1.00 81.44 109 PRO A C 1
ATOM 842 O O . PRO A 1 109 ? -5.046 -13.539 6.834 1.00 81.44 109 PRO A O 1
ATOM 845 N N . ILE A 1 110 ? -2.849 -13.963 6.997 1.00 70.19 110 ILE A N 1
ATOM 846 C CA . ILE A 1 110 ? -3.023 -15.084 7.927 1.00 70.19 110 ILE A CA 1
ATOM 847 C C . ILE A 1 110 ? -3.458 -14.511 9.281 1.00 70.19 110 ILE A C 1
ATOM 849 O O . ILE A 1 110 ? -2.813 -13.600 9.797 1.00 70.19 110 ILE A O 1
ATOM 853 N N . GLU A 1 111 ? -4.509 -15.065 9.886 1.00 55.03 111 GLU A N 1
ATOM 854 C CA . GLU A 1 111 ? -5.097 -14.580 11.146 1.00 55.03 111 GLU A CA 1
ATOM 855 C C . GLU A 1 111 ? -4.262 -14.886 12.406 1.00 55.03 111 GLU A C 1
ATOM 857 O O . GLU A 1 111 ? -4.785 -14.908 13.520 1.00 55.03 111 GLU A O 1
ATOM 862 N N . ASN A 1 112 ? -2.954 -15.120 12.273 1.00 50.66 112 ASN A N 1
ATOM 863 C CA . ASN A 1 112 ? -2.103 -15.366 13.430 1.00 50.66 112 ASN A CA 1
ATOM 864 C C . ASN A 1 112 ? -1.860 -14.053 14.194 1.00 50.66 112 ASN A C 1
ATOM 866 O O . ASN A 1 112 ? -1.023 -13.236 13.818 1.00 50.66 112 ASN A O 1
ATOM 870 N N . ARG A 1 113 ? -2.611 -13.874 15.284 1.00 53.00 113 ARG A N 1
ATOM 871 C CA . ARG A 1 113 ? -2.626 -12.688 16.154 1.00 53.00 113 ARG A CA 1
ATOM 872 C C . ARG A 1 113 ? -1.789 -12.893 17.424 1.00 53.00 113 ARG A C 1
ATOM 874 O O . ARG A 1 113 ? -2.123 -12.347 18.465 1.00 53.00 113 ARG A O 1
ATOM 881 N N . THR A 1 114 ? -0.739 -13.713 17.375 1.00 45.22 114 THR A N 1
ATOM 882 C CA . THR A 1 114 ? 0.117 -13.984 18.551 1.00 45.22 114 THR A CA 1
ATOM 883 C C . THR A 1 114 ? 1.162 -12.899 18.816 1.00 45.22 114 THR A C 1
ATOM 885 O O . THR A 1 114 ? 1.721 -12.851 19.908 1.00 45.22 114 THR A O 1
ATOM 888 N N . VAL A 1 115 ? 1.416 -12.014 17.846 1.00 50.97 115 VAL A N 1
ATOM 889 C CA . VAL A 1 115 ? 2.424 -10.950 17.936 1.00 50.97 115 VAL A CA 1
ATOM 890 C C . VAL A 1 115 ? 1.776 -9.593 17.677 1.00 50.97 115 VAL A C 1
ATOM 892 O O . VAL A 1 115 ? 0.990 -9.436 16.743 1.00 50.97 115 VAL A O 1
ATOM 895 N N . VAL A 1 116 ? 2.136 -8.614 18.508 1.00 52.59 116 VAL A N 1
ATOM 896 C CA . VAL A 1 116 ? 1.810 -7.198 18.320 1.00 52.59 116 VAL A CA 1
ATOM 897 C C . VAL A 1 116 ? 2.639 -6.639 17.163 1.00 52.59 116 VAL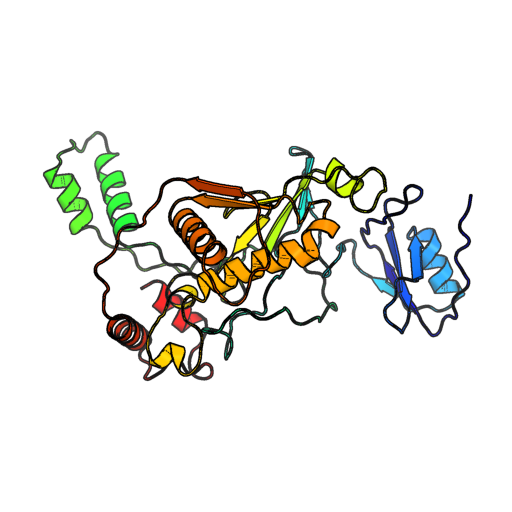 A C 1
ATOM 899 O O . VAL A 1 116 ? 3.866 -6.633 17.223 1.00 52.59 116 VAL A O 1
ATOM 902 N N . GLN A 1 117 ? 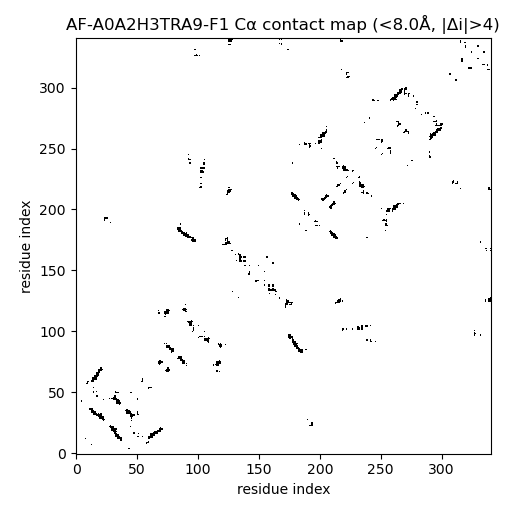1.984 -6.128 16.126 1.00 63.75 117 GLN A N 1
ATOM 903 C CA . GLN A 1 117 ? 2.610 -5.277 15.124 1.00 63.75 117 GLN A CA 1
ATOM 904 C C . GLN A 1 117 ? 2.749 -3.862 15.692 1.00 63.75 117 GLN A C 1
ATOM 906 O O . GLN A 1 117 ? 1.789 -3.106 15.797 1.00 63.75 117 GLN A O 1
ATOM 911 N N . THR A 1 118 ? 3.967 -3.485 16.040 1.00 63.81 118 THR A N 1
ATOM 912 C CA . THR A 1 118 ? 4.283 -2.198 16.673 1.00 63.81 118 THR A CA 1
ATOM 913 C C . THR A 1 118 ? 4.374 -1.037 15.683 1.00 63.81 118 THR A C 1
ATOM 915 O O . THR A 1 118 ? 4.625 0.096 16.086 1.00 63.81 118 THR A O 1
ATOM 918 N N . GLY A 1 119 ? 4.264 -1.308 14.379 1.00 70.06 119 GLY A N 1
ATOM 919 C CA . GLY A 1 119 ? 4.482 -0.290 13.351 1.00 70.06 119 GLY A CA 1
ATOM 920 C C . GLY A 1 119 ? 5.950 0.128 13.210 1.00 70.06 119 GLY A C 1
ATOM 921 O O . GLY A 1 119 ? 6.259 1.014 12.422 1.00 70.06 119 GLY A O 1
ATOM 922 N N . THR A 1 120 ? 6.874 -0.507 13.940 1.00 70.56 120 THR A N 1
ATOM 923 C CA . THR A 1 120 ? 8.295 -0.145 13.915 1.00 70.56 120 THR A CA 1
ATOM 924 C C . THR A 1 120 ? 8.982 -0.637 12.648 1.00 70.56 120 THR A C 1
ATOM 926 O O . THR A 1 120 ? 8.822 -1.795 12.257 1.00 70.56 120 THR A O 1
ATOM 929 N N . GLY A 1 121 ? 9.833 0.217 12.082 1.00 75.00 121 GLY A N 1
ATOM 930 C CA . GLY A 1 121 ? 10.592 -0.069 10.870 1.00 75.00 121 GLY A CA 1
ATOM 931 C C . GLY A 1 121 ? 9.827 0.330 9.612 1.00 75.00 121 GLY A C 1
ATOM 932 O O . GLY A 1 121 ? 8.644 0.030 9.453 1.00 75.00 121 GLY A O 1
ATOM 933 N N . THR A 1 122 ? 10.524 1.009 8.708 1.00 81.50 122 THR A N 1
ATOM 934 C CA . THR A 1 122 ? 9.977 1.361 7.402 1.00 81.50 122 THR A CA 1
ATOM 935 C C . THR A 1 122 ? 10.056 0.141 6.501 1.00 81.50 122 THR A C 1
ATOM 937 O O . THR A 1 122 ? 11.119 -0.456 6.348 1.00 81.50 122 THR A O 1
ATOM 940 N N . ARG A 1 123 ? 8.931 -0.223 5.895 1.00 86.44 123 ARG A N 1
ATOM 941 C CA . ARG A 1 123 ? 8.858 -1.276 4.885 1.00 86.44 123 ARG A CA 1
ATOM 942 C C . ARG A 1 123 ? 8.263 -0.673 3.635 1.00 86.44 123 ARG A C 1
ATOM 944 O O . ARG A 1 123 ? 7.169 -0.118 3.690 1.00 86.44 123 ARG A O 1
ATOM 951 N N . ILE A 1 124 ? 8.977 -0.774 2.528 1.00 88.00 124 ILE A N 1
ATOM 952 C CA . ILE A 1 124 ? 8.507 -0.321 1.221 1.00 88.00 124 ILE A CA 1
ATOM 953 C C . ILE A 1 124 ? 8.575 -1.479 0.237 1.00 88.00 124 ILE A C 1
ATOM 955 O O . ILE A 1 124 ? 9.439 -2.352 0.349 1.00 88.00 124 ILE A O 1
ATOM 959 N N . CYS A 1 125 ? 7.649 -1.505 -0.719 1.00 91.75 125 CYS A N 1
ATOM 960 C CA . CYS A 1 125 ? 7.746 -2.485 -1.790 1.00 91.75 125 CYS A CA 1
ATOM 961 C C . CYS A 1 125 ? 8.977 -2.201 -2.664 1.00 91.75 125 CYS A C 1
ATOM 963 O O . CYS A 1 125 ? 9.315 -1.025 -2.860 1.00 91.75 125 CYS A O 1
ATOM 965 N N . PRO A 1 126 ? 9.627 -3.251 -3.204 1.00 90.44 126 PRO A N 1
ATOM 966 C CA . PRO A 1 126 ? 10.803 -3.102 -4.049 1.00 90.44 126 PRO A CA 1
ATOM 967 C C . PRO A 1 126 ? 10.512 -2.216 -5.255 1.00 90.44 126 PRO A C 1
ATOM 969 O O . PRO A 1 126 ? 9.546 -2.456 -5.988 1.00 90.44 126 PRO A O 1
ATOM 972 N N . GLN A 1 127 ? 11.337 -1.197 -5.470 1.00 85.31 127 GLN A N 1
ATOM 973 C CA . GLN A 1 127 ? 11.112 -0.213 -6.525 1.00 85.31 127 GLN A CA 1
ATOM 974 C C . GLN A 1 127 ? 12.428 0.354 -7.047 1.00 85.31 127 GLN A C 1
ATOM 976 O O . GLN A 1 127 ? 13.316 0.714 -6.284 1.00 85.31 127 GLN A O 1
ATOM 981 N N . GLY A 1 128 ? 12.543 0.441 -8.370 1.00 77.38 128 GLY A N 1
ATOM 982 C CA . GLY A 1 128 ? 13.689 1.061 -9.024 1.00 77.38 128 GLY A CA 1
ATOM 983 C C . GLY A 1 128 ? 13.469 2.553 -9.238 1.00 77.38 128 GLY A C 1
ATOM 984 O O . GLY A 1 128 ? 12.334 3.014 -9.378 1.00 77.38 128 GLY A O 1
ATOM 985 N N . GLN A 1 129 ? 14.561 3.310 -9.331 1.00 73.38 129 GLN A N 1
ATOM 986 C CA . GLN A 1 129 ? 14.493 4.657 -9.889 1.00 73.38 129 GLN A CA 1
ATOM 987 C C . GLN A 1 129 ? 14.585 4.592 -11.414 1.00 73.38 129 GLN A C 1
ATOM 989 O O . GLN A 1 129 ? 15.482 3.931 -11.943 1.00 73.38 129 GLN A O 1
ATOM 994 N N . PRO A 1 130 ? 13.703 5.285 -12.151 1.00 72.31 130 PRO A N 1
ATOM 995 C CA . PRO A 1 130 ? 13.794 5.294 -13.597 1.00 72.31 130 PRO A CA 1
ATOM 996 C C . PRO A 1 130 ? 15.082 5.998 -14.045 1.00 72.31 130 PRO A C 1
ATOM 998 O O . PRO A 1 130 ? 15.443 7.061 -13.537 1.00 72.31 130 PRO A O 1
ATOM 1001 N N . GLN A 1 131 ? 15.764 5.430 -15.043 1.00 74.88 131 GLN A N 1
ATOM 1002 C CA . GLN A 1 131 ? 17.071 5.923 -15.498 1.00 74.88 131 GLN A CA 1
ATOM 1003 C C . GLN A 1 131 ? 17.054 7.402 -15.908 1.00 74.88 131 GLN A C 1
ATOM 1005 O O . GLN A 1 131 ? 18.015 8.128 -15.648 1.00 74.88 131 GLN A O 1
ATOM 1010 N N . TRP A 1 132 ? 15.958 7.867 -16.518 1.00 74.56 132 TRP A N 1
ATOM 1011 C CA . TRP A 1 132 ? 15.809 9.268 -16.917 1.00 74.56 132 TRP A CA 1
ATOM 1012 C C . TRP A 1 132 ? 15.869 10.215 -15.714 1.00 74.56 132 TRP A C 1
ATOM 1014 O O . TRP A 1 132 ? 16.425 11.303 -15.836 1.00 74.56 132 TRP A O 1
ATOM 1024 N N . GLN A 1 133 ? 15.360 9.809 -14.546 1.00 77.75 133 GLN A N 1
ATOM 1025 C CA . GLN A 1 133 ? 15.380 10.630 -13.338 1.00 77.75 133 GLN A CA 1
ATOM 1026 C C . GLN A 1 133 ? 16.808 10.767 -12.811 1.00 77.75 133 GLN A C 1
ATOM 1028 O O . GLN A 1 133 ? 17.252 11.884 -12.547 1.00 77.75 133 GLN A O 1
ATOM 1033 N N . ALA A 1 134 ? 17.557 9.662 -12.737 1.00 77.50 134 ALA A N 1
ATOM 1034 C CA . ALA A 1 134 ? 18.962 9.683 -12.330 1.00 77.50 134 ALA A CA 1
ATOM 1035 C C . ALA A 1 134 ? 19.814 10.563 -13.264 1.00 77.50 134 ALA A C 1
ATOM 1037 O O . ALA A 1 134 ? 20.545 11.442 -12.802 1.00 77.50 134 ALA A O 1
ATOM 1038 N N . LYS A 1 135 ? 19.651 10.391 -14.582 1.00 83.38 135 LYS A N 1
ATOM 1039 C CA . LYS A 1 135 ? 20.322 11.197 -15.615 1.00 83.38 135 LYS A CA 1
ATOM 1040 C C . LYS A 1 135 ? 19.976 12.686 -15.513 1.00 83.38 135 LYS A C 1
ATOM 1042 O O . LYS A 1 135 ? 20.862 13.539 -15.551 1.00 83.38 135 LYS A O 1
ATOM 1047 N N . THR A 1 136 ? 18.697 13.003 -15.314 1.00 84.62 136 THR A N 1
ATOM 1048 C CA . THR A 1 136 ? 18.221 14.387 -15.171 1.00 84.62 136 THR A CA 1
ATOM 1049 C C . THR A 1 136 ? 18.777 15.047 -13.910 1.00 84.62 136 THR A C 1
ATOM 1051 O O . THR A 1 136 ? 19.217 16.192 -13.973 1.00 84.62 136 THR A O 1
ATOM 1054 N N . LEU A 1 137 ? 18.829 14.343 -12.774 1.00 83.81 137 LEU A N 1
ATOM 1055 C CA . LEU A 1 137 ? 19.409 14.874 -11.534 1.00 83.81 137 LEU A CA 1
ATOM 1056 C C . LEU A 1 137 ? 20.901 15.201 -11.680 1.00 83.81 137 LEU A C 1
ATOM 1058 O O . LEU A 1 137 ? 21.352 16.226 -11.167 1.00 83.81 137 LEU A O 1
ATOM 1062 N N . MET A 1 138 ? 21.663 14.388 -12.419 1.00 81.12 138 MET A N 1
ATOM 1063 C CA . MET A 1 138 ? 23.063 14.703 -12.724 1.00 81.12 138 MET A CA 1
ATOM 1064 C C . MET A 1 138 ? 23.197 15.958 -13.591 1.00 81.12 138 MET A C 1
ATOM 1066 O O . MET A 1 138 ? 24.036 16.816 -13.300 1.00 81.12 138 MET A O 1
ATOM 1070 N N . ALA A 1 139 ? 22.350 16.100 -14.614 1.00 87.69 139 ALA A N 1
ATOM 1071 C CA . ALA A 1 139 ? 22.313 17.305 -15.437 1.00 87.69 139 ALA A CA 1
ATOM 1072 C C . ALA A 1 139 ? 21.957 18.546 -14.597 1.00 87.69 139 ALA A C 1
ATOM 1074 O O . ALA A 1 139 ? 22.678 19.544 -14.649 1.00 87.69 139 ALA A O 1
ATOM 1075 N N . ILE A 1 140 ? 20.937 18.462 -13.734 1.00 88.00 140 ILE A N 1
ATOM 1076 C CA . ILE A 1 140 ? 20.587 19.525 -12.776 1.00 88.00 140 ILE A CA 1
ATOM 1077 C C . ILE A 1 140 ? 21.801 19.891 -11.913 1.00 88.00 140 ILE A C 1
ATOM 1079 O O . ILE A 1 140 ? 22.120 21.072 -11.776 1.00 88.00 140 ILE A O 1
ATOM 1083 N N . GLY A 1 141 ? 22.510 18.902 -11.362 1.00 86.31 141 GLY A N 1
ATOM 1084 C CA . GLY A 1 141 ? 23.700 19.127 -10.539 1.00 86.31 141 GLY A CA 1
ATOM 1085 C C . GLY A 1 141 ? 24.807 19.888 -11.278 1.00 86.31 141 GLY A C 1
ATOM 1086 O O . GLY A 1 141 ? 25.347 20.856 -10.741 1.00 86.31 141 GLY A O 1
ATOM 1087 N N . LYS A 1 142 ? 25.097 19.516 -12.533 1.00 86.00 142 LYS A N 1
ATOM 1088 C CA . LYS A 1 142 ? 26.074 20.209 -13.395 1.00 86.00 142 LYS A CA 1
ATOM 1089 C C . LYS A 1 142 ? 25.720 21.688 -13.580 1.00 86.00 142 LYS A C 1
ATOM 1091 O O . LYS A 1 142 ? 26.587 22.545 -13.417 1.00 86.00 142 LYS A O 1
ATOM 1096 N N . TYR A 1 143 ? 24.460 21.985 -13.892 1.00 88.62 143 TYR A N 1
ATOM 1097 C CA . TYR A 1 143 ? 23.994 23.344 -14.201 1.00 88.62 143 TYR A CA 1
ATOM 1098 C C . TYR A 1 143 ? 23.579 24.170 -12.977 1.00 88.62 143 TYR A C 1
ATOM 1100 O O . TYR A 1 143 ? 23.350 25.369 -13.095 1.00 88.62 143 TYR A O 1
ATOM 1108 N N . SER A 1 144 ? 23.549 23.566 -11.788 1.00 88.75 144 SER A N 1
ATOM 1109 C CA . SER A 1 144 ? 23.410 24.296 -10.521 1.00 88.75 144 SER A CA 1
ATOM 1110 C C . SER A 1 144 ? 24.697 25.033 -10.129 1.00 88.75 144 SER A C 1
ATOM 1112 O O . SER A 1 144 ? 24.680 25.894 -9.251 1.00 88.75 144 SER A O 1
ATOM 1114 N N . ASN A 1 145 ? 25.830 24.713 -10.766 1.00 90.25 145 ASN A N 1
ATOM 11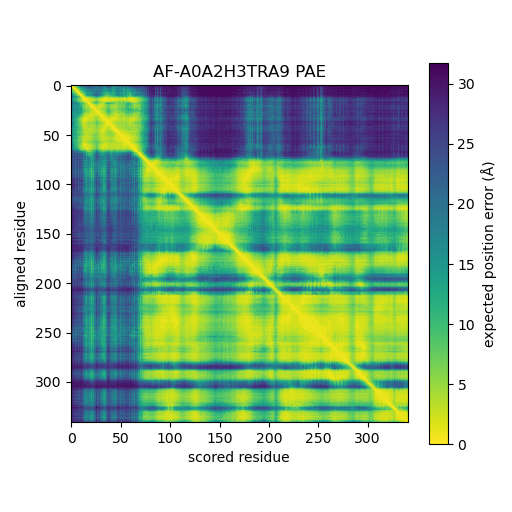15 C CA . ASN A 1 145 ? 27.073 25.449 -10.586 1.00 90.25 145 ASN A CA 1
ATOM 1116 C C . ASN A 1 145 ? 27.018 26.765 -11.385 1.00 90.25 145 ASN A C 1
ATOM 1118 O O . ASN A 1 145 ? 27.028 26.716 -12.614 1.00 90.25 145 ASN A O 1
ATOM 1122 N N . PRO A 1 146 ? 27.067 27.944 -10.735 1.00 87.50 146 PRO A N 1
ATOM 1123 C CA . PRO A 1 146 ? 26.955 29.234 -11.420 1.00 87.50 146 PRO A CA 1
ATOM 1124 C C . PRO A 1 146 ? 28.110 29.520 -12.393 1.00 87.50 146 PRO A C 1
ATOM 1126 O O . PRO A 1 146 ? 28.022 30.444 -13.196 1.00 87.50 146 PRO A O 1
ATOM 1129 N N . LYS A 1 147 ? 29.203 28.745 -12.337 1.00 93.81 147 LYS A N 1
ATOM 1130 C CA . LYS A 1 147 ? 30.322 28.823 -13.290 1.00 93.81 147 LYS A CA 1
ATOM 1131 C C . LYS A 1 147 ? 30.064 28.061 -14.593 1.00 93.81 147 LYS A C 1
ATOM 1133 O O . LYS A 1 147 ? 30.864 28.179 -15.517 1.00 93.81 147 LYS A O 1
ATOM 1138 N N . VAL A 1 148 ? 29.002 27.260 -14.661 1.00 89.94 148 VAL A N 1
ATOM 1139 C CA . VAL A 1 148 ? 28.626 26.488 -15.848 1.00 89.94 148 VAL A CA 1
ATOM 1140 C C . VAL A 1 148 ? 27.460 27.208 -16.530 1.00 89.94 148 VAL A C 1
ATOM 1142 O O . VAL A 1 148 ? 26.338 27.147 -16.029 1.00 89.94 148 VAL A O 1
ATOM 1145 N N . PRO A 1 149 ? 27.689 27.914 -17.653 1.00 91.19 149 PRO A N 1
ATOM 1146 C CA . PRO A 1 149 ? 26.606 28.575 -18.368 1.00 91.19 149 PRO A CA 1
ATOM 1147 C C . PRO A 1 149 ? 25.636 27.535 -18.931 1.00 91.19 149 PRO A C 1
ATOM 1149 O O . PRO A 1 149 ? 26.057 26.529 -19.504 1.00 91.19 149 PRO A O 1
ATOM 1152 N N . PHE A 1 150 ? 24.336 27.783 -18.776 1.00 92.50 150 PHE A N 1
ATOM 1153 C CA . PHE A 1 150 ? 23.298 26.921 -19.330 1.00 92.50 150 PHE A CA 1
ATOM 1154 C C . PHE A 1 150 ? 23.266 27.002 -20.862 1.00 92.50 150 PHE A C 1
ATOM 1156 O O . PHE A 1 150 ? 23.194 28.092 -21.427 1.00 92.50 150 PHE A O 1
ATOM 1163 N N . THR A 1 151 ? 23.263 25.841 -21.520 1.00 93.25 151 THR A N 1
ATOM 1164 C CA . THR A 1 151 ? 22.953 25.682 -22.948 1.00 93.25 151 THR A CA 1
ATOM 1165 C C . THR A 1 151 ? 22.017 24.492 -23.115 1.00 93.25 151 THR A C 1
ATOM 1167 O O . THR A 1 151 ? 22.141 23.503 -22.387 1.00 93.25 151 THR A O 1
ATOM 1170 N N . LEU A 1 152 ? 21.075 24.576 -24.058 1.00 90.44 152 LEU A N 1
ATOM 1171 C CA . LEU A 1 152 ? 20.116 23.496 -24.295 1.00 90.44 152 LEU A CA 1
ATOM 1172 C C . LEU A 1 152 ? 20.827 22.235 -24.803 1.00 90.44 152 LEU A C 1
ATOM 1174 O O . LEU A 1 152 ? 20.552 21.138 -24.326 1.00 90.44 152 LEU A O 1
ATOM 1178 N N . GLU A 1 153 ? 21.785 22.396 -25.712 1.00 93.31 153 GLU A N 1
ATOM 1179 C CA . GLU A 1 153 ? 22.558 21.296 -26.291 1.00 93.31 153 GLU A CA 1
ATOM 1180 C C . GLU A 1 153 ? 23.368 20.568 -25.213 1.00 93.31 153 GLU A C 1
ATOM 1182 O O . GLU A 1 153 ? 23.309 19.345 -25.107 1.00 93.31 153 GLU A O 1
ATOM 1187 N N . GLY A 1 154 ? 24.065 21.315 -24.349 1.00 89.94 154 GLY A N 1
ATOM 1188 C CA . GLY A 1 154 ?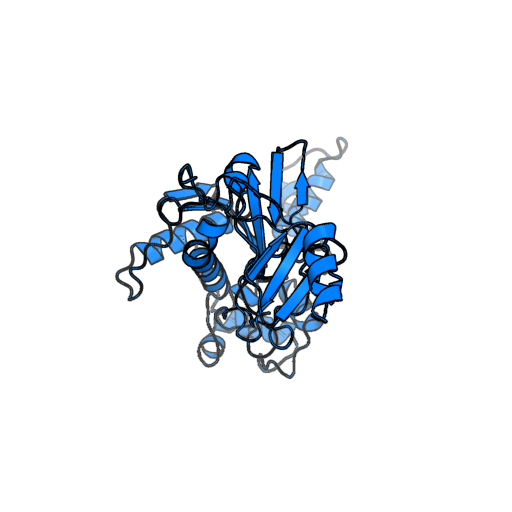 24.856 20.723 -23.270 1.00 89.94 154 GLY A CA 1
ATOM 1189 C C . GLY A 1 154 ? 23.998 20.101 -22.161 1.00 89.94 154 GLY A C 1
ATOM 1190 O O . GLY A 1 154 ? 24.464 19.196 -21.460 1.00 89.94 154 GLY A O 1
ATOM 1191 N N . TRP A 1 155 ? 22.760 20.578 -21.988 1.00 89.19 155 TRP A N 1
ATOM 1192 C CA . TRP A 1 155 ? 21.772 19.985 -21.089 1.00 89.19 155 TRP A CA 1
ATOM 1193 C C . TRP A 1 155 ? 21.314 18.620 -21.597 1.00 89.19 155 TRP A C 1
ATOM 1195 O O . TRP A 1 155 ? 21.357 17.647 -20.844 1.00 89.19 155 TRP A O 1
ATOM 1205 N N . VAL A 1 156 ? 20.933 18.535 -22.875 1.00 90.12 156 VAL A N 1
ATOM 1206 C CA . VAL A 1 156 ? 20.541 17.274 -23.522 1.00 90.12 156 VAL A CA 1
ATOM 1207 C C . VAL A 1 156 ? 21.694 16.272 -23.481 1.00 90.12 156 VAL A C 1
ATOM 1209 O O . VAL A 1 156 ? 21.504 15.154 -23.007 1.00 90.12 156 VAL A O 1
ATOM 1212 N N . GLU A 1 157 ? 22.906 16.695 -23.848 1.00 89.19 157 GLU A N 1
ATOM 1213 C CA . GLU A 1 157 ? 24.102 15.845 -23.808 1.00 89.19 157 GLU A CA 1
ATOM 1214 C C . GLU A 1 157 ? 24.377 15.297 -22.396 1.00 89.19 157 GLU A C 1
ATOM 1216 O O . GLU A 1 157 ? 24.684 14.116 -22.227 1.00 89.19 157 GLU A O 1
ATOM 1221 N N . ALA A 1 158 ? 24.234 16.135 -21.362 1.00 86.75 158 ALA A N 1
ATOM 1222 C CA . ALA A 1 158 ? 24.441 15.722 -19.975 1.00 86.75 158 ALA A CA 1
ATOM 1223 C C . ALA A 1 158 ? 23.418 14.674 -19.504 1.00 86.75 158 ALA A C 1
ATOM 1225 O O . ALA A 1 158 ? 23.761 13.823 -18.684 1.00 86.75 158 ALA A O 1
ATOM 1226 N N . ILE A 1 159 ? 22.183 14.723 -20.011 1.00 86.88 159 ILE A N 1
ATOM 1227 C CA . ILE A 1 159 ? 21.158 13.715 -19.718 1.00 86.88 159 ILE A CA 1
ATOM 1228 C C . ILE A 1 159 ? 21.455 12.429 -20.489 1.00 86.88 159 ILE A C 1
ATOM 1230 O O . ILE A 1 159 ? 21.499 11.354 -19.895 1.00 86.88 159 ILE A O 1
ATOM 1234 N N . GLU A 1 160 ? 21.677 12.509 -21.799 1.00 86.25 160 GLU A N 1
ATOM 1235 C CA . GLU A 1 160 ? 21.857 11.328 -22.649 1.00 86.25 160 GLU A CA 1
ATOM 1236 C C . GLU A 1 160 ? 23.084 10.509 -22.235 1.00 86.25 160 GLU A C 1
ATOM 1238 O O . GLU A 1 160 ? 22.968 9.293 -22.031 1.00 86.25 160 GLU A O 1
ATOM 1243 N N . ASN A 1 161 ? 24.207 11.192 -21.992 1.00 84.25 161 ASN A N 1
ATOM 1244 C CA . ASN A 1 161 ? 25.489 10.593 -21.611 1.00 84.25 161 ASN A CA 1
ATOM 1245 C C . ASN A 1 161 ? 25.681 10.458 -20.092 1.00 84.25 161 ASN A C 1
ATOM 1247 O O . ASN A 1 161 ? 26.720 9.972 -19.641 1.00 84.25 161 ASN A O 1
ATOM 1251 N N . GLY A 1 162 ? 24.703 10.892 -19.291 1.00 76.06 162 GLY A N 1
ATOM 1252 C CA . GLY A 1 162 ? 24.757 10.792 -17.838 1.00 76.06 162 GLY A CA 1
ATOM 1253 C C . GLY A 1 162 ? 24.887 9.338 -17.381 1.00 76.06 162 GLY A C 1
ATOM 1254 O O . GLY A 1 162 ? 24.142 8.461 -17.829 1.00 76.06 162 GLY A O 1
ATOM 1255 N N . MET A 1 163 ? 25.831 9.075 -16.474 1.00 71.00 163 MET A N 1
ATOM 1256 C CA . MET A 1 163 ? 25.968 7.756 -15.861 1.00 71.00 163 MET A CA 1
ATOM 1257 C C . MET A 1 163 ? 24.732 7.449 -15.015 1.00 71.00 163 MET A C 1
ATOM 1259 O O . MET A 1 163 ? 24.305 8.263 -14.202 1.00 71.00 163 MET A O 1
ATOM 1263 N N . VAL A 1 164 ? 24.177 6.251 -15.163 1.00 68.62 164 VAL A N 1
ATOM 1264 C CA . VAL A 1 164 ? 23.188 5.741 -14.212 1.00 68.62 164 VAL A CA 1
ATOM 1265 C C . VAL A 1 164 ? 23.979 5.035 -13.110 1.00 68.62 164 VAL A C 1
ATOM 1267 O O . VAL A 1 164 ? 24.653 4.046 -13.408 1.00 68.62 164 VAL A O 1
ATOM 1270 N N . PRO A 1 165 ? 23.988 5.539 -11.863 1.00 65.50 165 PRO A N 1
ATOM 1271 C CA . PRO A 1 165 ? 24.620 4.818 -10.771 1.00 65.50 165 PRO A CA 1
ATOM 1272 C C . PRO A 1 165 ? 23.904 3.469 -10.589 1.00 65.50 165 PRO A C 1
ATOM 1274 O O . PRO A 1 165 ? 22.701 3.395 -10.850 1.00 65.50 165 PRO A O 1
ATOM 1277 N N . PRO A 1 166 ? 24.606 2.407 -10.152 1.00 63.44 166 PRO A N 1
ATOM 1278 C CA . PRO A 1 166 ? 23.958 1.139 -9.841 1.00 63.44 166 PRO A CA 1
ATOM 1279 C C . PRO A 1 166 ? 22.786 1.381 -8.890 1.00 63.44 166 PRO A C 1
ATOM 1281 O O . PRO A 1 166 ? 22.917 2.155 -7.937 1.00 63.44 166 PRO A O 1
ATOM 1284 N N . GLY A 1 167 ? 21.644 0.745 -9.156 1.00 61.50 167 GLY A N 1
ATOM 1285 C CA . GLY A 1 167 ? 20.504 0.805 -8.253 1.00 61.50 167 GLY A CA 1
ATOM 1286 C C . GLY A 1 167 ? 20.928 0.304 -6.874 1.00 61.50 167 GLY A C 1
ATOM 1287 O O . GLY A 1 167 ? 21.306 -0.855 -6.721 1.00 61.50 167 GLY A O 1
ATOM 1288 N N . ASN A 1 168 ? 20.901 1.180 -5.872 1.00 65.00 168 ASN A N 1
ATOM 1289 C CA . ASN A 1 168 ? 21.098 0.764 -4.493 1.00 65.00 168 ASN A CA 1
ATOM 1290 C C . ASN A 1 168 ? 19.762 0.254 -3.967 1.00 65.00 168 ASN A C 1
ATOM 1292 O O . ASN A 1 168 ? 18.798 1.016 -3.911 1.00 65.00 168 ASN A O 1
ATOM 1296 N N . ILE A 1 169 ? 19.728 -1.013 -3.556 1.00 68.94 169 ILE A N 1
ATOM 1297 C CA . ILE A 1 169 ? 18.585 -1.570 -2.835 1.00 68.94 169 ILE A CA 1
ATOM 1298 C C . ILE A 1 169 ? 18.427 -0.759 -1.552 1.00 68.94 169 ILE A C 1
ATOM 1300 O O . ILE A 1 169 ? 19.346 -0.703 -0.725 1.00 68.94 169 ILE A O 1
ATOM 1304 N N . ASN A 1 170 ? 17.283 -0.103 -1.381 1.00 78.88 170 ASN A N 1
ATOM 1305 C CA . ASN A 1 170 ? 16.990 0.569 -0.128 1.00 78.88 170 ASN A CA 1
ATOM 1306 C C . ASN A 1 170 ? 16.875 -0.492 0.976 1.00 78.88 170 ASN A C 1
ATOM 1308 O O . ASN A 1 170 ? 16.181 -1.489 0.810 1.00 78.88 170 ASN A O 1
ATOM 1312 N N . ALA A 1 171 ? 17.526 -0.283 2.122 1.00 84.62 171 ALA A N 1
ATOM 1313 C CA . ALA A 1 171 ? 17.490 -1.238 3.235 1.00 84.62 171 ALA A CA 1
ATOM 1314 C C . ALA A 1 171 ? 16.066 -1.506 3.770 1.00 84.62 171 ALA A C 1
ATOM 1316 O O . ALA A 1 171 ? 15.840 -2.503 4.451 1.00 84.62 171 ALA A O 1
ATOM 1317 N N . ASN A 1 172 ? 15.115 -0.623 3.453 1.00 87.25 172 ASN A N 1
ATOM 1318 C CA . ASN A 1 172 ? 13.703 -0.756 3.794 1.00 87.25 172 ASN A CA 1
ATOM 1319 C C . ASN A 1 172 ? 12.881 -1.516 2.730 1.00 87.25 172 ASN A C 1
ATOM 1321 O O . ASN A 1 172 ? 11.690 -1.750 2.947 1.00 87.25 172 ASN A O 1
ATOM 1325 N N . GLU A 1 173 ? 13.466 -1.875 1.581 1.00 88.06 173 GLU A N 1
ATOM 1326 C CA . GLU A 1 173 ? 12.792 -2.668 0.548 1.00 88.06 173 GLU A CA 1
ATOM 1327 C C . GLU A 1 173 ? 12.663 -4.128 0.964 1.00 88.06 173 GLU A C 1
ATOM 1329 O O . GLU A 1 173 ? 13.632 -4.803 1.312 1.00 88.06 173 GLU A O 1
ATOM 1334 N N . THR A 1 174 ? 11.437 -4.635 0.901 1.00 90.75 174 THR A N 1
ATOM 1335 C CA . THR A 1 174 ? 11.123 -6.023 1.228 1.00 90.75 174 THR A CA 1
ATOM 1336 C C . THR A 1 174 ? 9.923 -6.487 0.422 1.00 90.75 174 THR A C 1
ATOM 1338 O O . THR A 1 174 ? 8.997 -5.717 0.194 1.00 90.75 174 THR A O 1
ATOM 1341 N N . GLU A 1 175 ? 9.900 -7.755 0.011 1.00 91.81 175 GLU A N 1
ATOM 1342 C CA . GLU A 1 175 ? 8.691 -8.342 -0.581 1.00 91.81 175 GLU A CA 1
ATOM 1343 C C . GLU A 1 175 ? 7.530 -8.358 0.428 1.00 91.81 175 GLU A C 1
ATOM 1345 O O . GLU A 1 175 ? 6.375 -8.254 0.029 1.00 91.81 175 GLU A O 1
ATOM 1350 N N . ASP A 1 176 ? 7.811 -8.419 1.736 1.00 90.50 176 ASP A N 1
ATOM 1351 C CA . ASP A 1 176 ? 6.800 -8.378 2.797 1.00 90.50 176 ASP A CA 1
ATOM 1352 C C . ASP A 1 176 ? 6.300 -6.944 3.063 1.00 90.50 176 ASP A C 1
ATOM 1354 O O . ASP A 1 176 ? 6.512 -6.368 4.140 1.00 90.50 176 ASP A O 1
ATOM 1358 N N . CYS A 1 177 ? 5.672 -6.361 2.039 1.00 90.75 177 CYS A N 1
ATOM 1359 C CA . CYS A 1 177 ? 5.342 -4.941 1.965 1.00 90.75 177 CYS A CA 1
ATOM 1360 C C . CYS A 1 177 ? 3.854 -4.621 1.777 1.00 90.75 177 CYS A C 1
ATOM 1362 O O . CYS A 1 177 ? 3.539 -3.439 1.728 1.00 90.75 177 CYS A O 1
ATOM 1364 N N . LEU A 1 178 ? 2.936 -5.598 1.696 1.00 92.00 178 LEU A N 1
ATOM 1365 C CA . LEU A 1 178 ? 1.486 -5.340 1.547 1.00 92.00 178 LEU A CA 1
ATOM 1366 C C . LEU A 1 178 ? 0.859 -4.840 2.860 1.00 92.00 178 LEU A C 1
ATOM 1368 O O . LEU A 1 178 ? 0.141 -5.551 3.575 1.00 92.00 178 LEU A O 1
ATOM 1372 N N . LEU A 1 179 ? 1.208 -3.598 3.179 1.00 89.19 179 LEU A N 1
ATOM 1373 C CA . LEU A 1 179 ? 0.929 -2.880 4.409 1.00 89.19 179 LEU A CA 1
ATOM 1374 C C . LEU A 1 179 ? 0.327 -1.506 4.077 1.00 89.19 179 LEU A C 1
ATOM 1376 O O . LEU A 1 179 ? 0.585 -0.946 3.010 1.00 89.19 179 LEU A O 1
ATOM 1380 N N . LEU A 1 180 ? -0.458 -0.966 5.000 1.00 87.56 180 LEU A N 1
ATOM 1381 C CA . LEU A 1 180 ? -0.987 0.391 4.950 1.00 87.56 180 LEU A CA 1
ATOM 1382 C C . LEU A 1 180 ? -0.817 1.081 6.306 1.00 87.56 180 LEU A C 1
ATOM 1384 O O . LEU A 1 180 ? -0.782 0.410 7.338 1.00 87.56 180 LEU A O 1
ATOM 1388 N N . ASP A 1 181 ? -0.760 2.410 6.308 1.00 86.38 181 ASP A N 1
ATOM 1389 C CA . ASP A 1 181 ? -0.859 3.208 7.526 1.00 86.38 181 ASP A CA 1
ATOM 1390 C C . ASP A 1 181 ? -2.193 3.951 7.551 1.00 86.38 181 ASP A C 1
ATOM 1392 O O . ASP A 1 181 ? -2.579 4.584 6.568 1.00 86.38 181 ASP A O 1
ATOM 1396 N N . VAL A 1 182 ? -2.865 3.945 8.701 1.00 82.38 182 VAL A N 1
ATOM 1397 C CA . VAL A 1 182 ? -4.116 4.682 8.925 1.00 82.38 182 VAL A CA 1
ATOM 1398 C C . VAL A 1 182 ? -3.843 5.877 9.833 1.00 82.38 182 VAL A C 1
ATOM 1400 O O . VAL A 1 182 ? -3.356 5.724 10.954 1.00 82.38 182 VAL A O 1
ATOM 1403 N N . HIS A 1 183 ? -4.174 7.075 9.361 1.00 84.19 183 HIS A N 1
ATOM 1404 C CA . HIS A 1 183 ? -4.029 8.333 10.092 1.00 84.19 183 HIS A CA 1
ATOM 1405 C C . HIS A 1 183 ? -5.405 8.882 10.471 1.00 84.19 183 HIS A C 1
ATOM 1407 O O . HIS A 1 183 ? -6.247 9.109 9.603 1.00 84.19 183 HIS A O 1
ATOM 1413 N N . ILE A 1 184 ? -5.645 9.106 11.765 1.00 77.62 184 ILE A N 1
ATOM 1414 C CA . ILE A 1 184 ? -6.993 9.383 12.279 1.00 77.62 184 ILE A CA 1
ATOM 1415 C C . ILE A 1 184 ? -6.952 10.503 13.317 1.00 77.62 184 ILE A C 1
ATOM 1417 O O . ILE A 1 184 ? -6.243 10.377 14.315 1.00 77.62 184 ILE A O 1
ATOM 1421 N N . PRO A 1 185 ? -7.748 11.575 13.164 1.00 80.50 185 PRO A N 1
ATOM 1422 C CA . PRO A 1 185 ? -7.876 12.587 14.205 1.00 80.50 185 PRO A CA 1
ATOM 1423 C C . PRO A 1 185 ? -8.385 11.999 15.520 1.00 80.50 185 PRO A C 1
ATOM 1425 O O . PRO A 1 185 ? -9.349 11.230 15.541 1.00 80.50 185 PRO A O 1
ATOM 1428 N N . LYS A 1 186 ? -7.806 12.424 16.644 1.00 73.19 186 LYS A N 1
ATOM 1429 C CA . LYS A 1 186 ? -8.179 11.944 17.986 1.00 73.19 186 LYS A CA 1
ATOM 1430 C C . LYS A 1 186 ? -9.672 12.039 18.270 1.00 73.19 186 LYS A C 1
ATOM 1432 O O . LYS A 1 186 ? -10.245 11.115 18.843 1.00 73.19 186 LYS A O 1
ATOM 1437 N N . LYS A 1 187 ? -10.314 13.136 17.862 1.00 74.38 187 LYS A N 1
ATOM 1438 C CA . LYS A 1 187 ? -11.765 13.318 18.026 1.00 74.38 187 LYS A CA 1
ATOM 1439 C C . LYS A 1 187 ? -12.588 12.270 17.265 1.00 74.38 187 LYS A C 1
ATOM 1441 O O . LYS A 1 187 ? -13.600 11.817 17.784 1.00 74.38 187 LYS A O 1
ATOM 1446 N N . VAL A 1 188 ? -12.133 11.870 16.076 1.00 71.25 188 VAL A N 1
ATOM 1447 C CA . VAL A 1 188 ? -12.807 10.879 15.224 1.00 71.25 188 VAL A CA 1
ATOM 1448 C C . VAL A 1 188 ? -12.662 9.500 15.841 1.00 71.25 188 VAL A C 1
ATOM 1450 O O . VAL A 1 188 ? -13.662 8.819 16.045 1.00 71.25 188 VAL A O 1
ATOM 1453 N N . LEU A 1 189 ? -11.437 9.127 16.222 1.00 70.12 189 LEU A N 1
ATOM 1454 C CA . LEU A 1 189 ? -11.186 7.832 16.848 1.00 70.12 189 LEU A CA 1
ATOM 1455 C C . LEU A 1 189 ? -11.960 7.681 18.165 1.00 70.12 189 LEU A C 1
ATOM 1457 O O . LEU A 1 189 ? -12.538 6.634 18.416 1.00 70.12 189 LEU A O 1
ATOM 1461 N N . LYS A 1 190 ? -12.041 8.738 18.986 1.00 65.75 190 LYS A N 1
ATOM 1462 C CA . LYS A 1 190 ? -12.843 8.730 20.223 1.00 65.75 190 LYS A CA 1
ATOM 1463 C C . LYS A 1 190 ? -14.342 8.566 19.979 1.00 65.75 190 LYS A C 1
ATOM 1465 O O . LYS A 1 190 ? -15.028 8.004 20.821 1.00 65.75 190 LYS A O 1
ATOM 1470 N N . ALA A 1 191 ? -14.850 9.101 18.873 1.00 62.31 191 ALA A N 1
ATOM 1471 C CA . ALA A 1 191 ? -16.253 8.965 18.507 1.00 62.31 191 ALA A CA 1
ATOM 1472 C C . ALA A 1 191 ? -16.556 7.610 17.840 1.00 62.31 191 ALA A C 1
ATOM 1474 O O . ALA A 1 191 ? -17.730 7.234 17.745 1.00 62.31 191 ALA A O 1
ATOM 1475 N N . ALA A 1 192 ? -15.533 6.871 17.391 1.00 60.91 192 ALA A N 1
ATOM 1476 C CA . ALA A 1 192 ? -15.693 5.565 16.766 1.00 60.91 192 ALA A CA 1
ATOM 1477 C C . ALA A 1 192 ? -16.406 4.591 17.723 1.00 60.91 192 ALA A C 1
ATOM 1479 O O . ALA A 1 192 ? -16.049 4.453 18.888 1.00 60.91 192 ALA A O 1
ATOM 1480 N N . GLY A 1 193 ? -17.466 3.941 17.236 1.00 52.62 193 GLY A N 1
ATOM 1481 C CA . GLY A 1 193 ? -18.282 3.014 18.032 1.00 52.62 193 GLY A CA 1
ATOM 1482 C C . GLY A 1 193 ? -19.345 3.659 18.934 1.00 52.62 193 GLY A C 1
ATOM 1483 O O . GLY A 1 193 ? -20.193 2.939 19.456 1.00 52.62 193 GLY A O 1
ATOM 1484 N N . THR A 1 194 ? -19.377 4.988 19.065 1.00 55.75 194 THR A N 1
ATOM 1485 C CA . THR A 1 194 ? -20.415 5.698 19.838 1.00 55.75 194 THR A CA 1
ATOM 1486 C C . THR A 1 194 ? -21.663 5.998 18.993 1.00 55.75 194 THR A C 1
ATOM 1488 O O . THR A 1 194 ? -21.626 5.982 17.758 1.00 55.75 194 THR A O 1
ATOM 1491 N N . LYS A 1 195 ? -22.793 6.316 19.648 1.00 54.25 195 LYS A N 1
ATOM 1492 C CA . LYS A 1 195 ? -24.025 6.764 18.960 1.00 54.25 195 LYS A CA 1
ATOM 1493 C C . LYS A 1 195 ? -23.899 8.163 18.339 1.00 54.25 195 LYS A C 1
ATOM 1495 O O . LYS A 1 195 ? -24.648 8.471 17.421 1.00 54.25 195 LYS A O 1
ATOM 1500 N N . ASN A 1 196 ? -22.938 8.967 18.799 1.00 56.75 196 ASN A N 1
ATOM 1501 C CA . ASN A 1 196 ? -22.682 10.335 18.333 1.00 56.75 196 ASN A CA 1
ATOM 1502 C C . ASN A 1 196 ? -21.617 10.393 17.223 1.00 56.75 196 ASN A C 1
ATOM 1504 O O . ASN A 1 196 ? -20.982 11.427 17.024 1.00 56.75 196 ASN A O 1
ATOM 1508 N N . LYS A 1 197 ? -21.376 9.280 16.519 1.00 60.4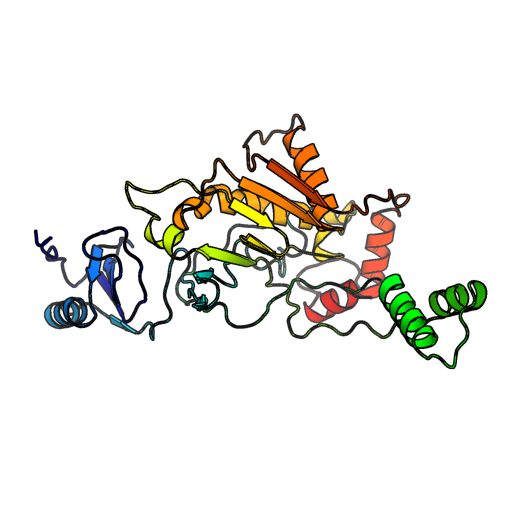1 197 LYS A N 1
ATOM 1509 C CA . LYS A 1 197 ? -20.393 9.235 15.438 1.00 60.41 197 LYS A CA 1
ATOM 1510 C C . LYS A 1 197 ? -20.864 10.071 14.246 1.00 60.41 197 LYS A C 1
ATOM 1512 O O . LYS A 1 197 ? -21.866 9.755 13.605 1.00 60.41 197 LYS A O 1
ATOM 1517 N N . GLU A 1 198 ? -20.111 11.110 13.909 1.00 63.09 198 GLU A N 1
ATOM 1518 C CA . GLU A 1 198 ? -20.165 11.667 12.563 1.00 63.09 198 GLU A CA 1
ATOM 1519 C C . GLU A 1 198 ? -19.400 10.722 11.637 1.00 63.09 198 GLU A C 1
ATOM 1521 O O . GLU A 1 198 ? -18.255 10.356 11.899 1.00 63.09 198 GLU A O 1
ATOM 1526 N N . SER A 1 199 ? -20.060 10.287 10.567 1.00 63.41 199 SER A N 1
ATOM 1527 C CA . SER A 1 199 ? -19.405 9.544 9.495 1.00 63.41 199 SER A CA 1
ATOM 1528 C C . SER A 1 199 ? -18.403 10.464 8.812 1.00 63.41 199 SER A C 1
ATOM 1530 O O . SER A 1 199 ? -18.814 11.387 8.110 1.00 63.41 199 SER A O 1
ATOM 1532 N N . VAL A 1 200 ? -17.104 10.237 9.018 1.00 75.19 200 VAL A N 1
ATOM 1533 C CA . VAL A 1 200 ? -16.083 11.070 8.374 1.00 75.19 200 VAL A CA 1
ATOM 1534 C C . VAL A 1 200 ? -15.669 10.506 7.011 1.00 75.19 200 VAL A C 1
ATOM 1536 O O . VAL A 1 200 ? -15.620 9.280 6.849 1.00 75.19 200 VAL A O 1
ATOM 1539 N N . PRO A 1 201 ? -15.362 11.373 6.029 1.00 76.00 201 PRO A N 1
ATOM 1540 C CA . PRO A 1 201 ? -14.799 10.946 4.756 1.00 76.00 201 PRO A CA 1
ATOM 1541 C C . PRO A 1 201 ? -13.480 10.195 4.941 1.00 76.00 201 PRO A C 1
ATOM 1543 O O . PRO A 1 201 ? -12.666 10.550 5.795 1.00 76.00 201 PRO A O 1
ATOM 1546 N N . VAL A 1 202 ? -13.263 9.182 4.107 1.00 76.00 202 VAL A N 1
ATOM 1547 C CA . VAL A 1 202 ? -12.014 8.418 4.044 1.00 76.00 202 VAL A CA 1
ATOM 1548 C C . VAL A 1 202 ? -11.269 8.858 2.797 1.00 76.00 202 VAL A C 1
ATOM 1550 O O . VAL A 1 202 ? -11.822 8.783 1.700 1.00 76.00 202 VAL A O 1
ATOM 1553 N N . LEU A 1 203 ? -10.028 9.312 2.954 1.00 77.12 203 LEU A N 1
ATOM 1554 C CA . LEU A 1 203 ? -9.145 9.600 1.831 1.00 77.12 203 LEU A CA 1
ATOM 1555 C C . LEU A 1 203 ? -8.106 8.484 1.721 1.00 77.12 203 LEU A C 1
ATOM 1557 O O . LEU A 1 203 ? -7.289 8.293 2.619 1.00 77.12 203 LEU A O 1
ATOM 1561 N N . VAL A 1 204 ? -8.159 7.751 0.616 1.00 77.69 204 VAL A N 1
ATOM 1562 C CA . VAL A 1 204 ? -7.174 6.726 0.272 1.00 77.69 204 VAL A CA 1
ATOM 1563 C C . VAL A 1 204 ? -6.186 7.389 -0.667 1.00 77.69 204 VAL A C 1
ATOM 1565 O O . VAL A 1 204 ? -6.543 7.725 -1.799 1.00 77.69 204 VAL A O 1
ATOM 1568 N N . PHE A 1 205 ? -4.983 7.660 -0.172 1.00 72.00 205 PHE A N 1
ATOM 1569 C CA . PHE A 1 205 ? -3.978 8.433 -0.891 1.00 72.00 205 PHE A CA 1
ATOM 1570 C C . PHE A 1 205 ? -2.639 7.726 -0.793 1.00 72.00 205 PHE A C 1
ATOM 1572 O O . PHE A 1 205 ? -2.251 7.298 0.288 1.00 72.00 205 PHE A O 1
ATOM 1579 N N . ASP A 1 206 ? -1.869 7.722 -1.876 1.00 55.59 206 ASP A N 1
ATOM 1580 C CA . ASP A 1 206 ? -0.504 7.191 -1.839 1.00 55.59 206 ASP A CA 1
ATOM 1581 C C . ASP A 1 206 ? 0.383 7.910 -0.789 1.00 55.59 206 ASP A C 1
ATOM 1583 O O . ASP A 1 206 ? 1.420 7.367 -0.422 1.00 55.59 206 ASP A O 1
ATOM 1587 N N . PHE A 1 207 ? -0.034 9.073 -0.234 1.00 36.72 207 PHE A N 1
ATOM 1588 C CA . PHE A 1 207 ? 0.741 9.804 0.784 1.00 36.72 207 PHE A CA 1
ATOM 1589 C C . PHE A 1 207 ? 0.037 10.397 2.048 1.00 36.72 207 PHE A C 1
ATOM 1591 O O . PHE A 1 207 ? 0.786 10.846 2.908 1.00 36.72 207 PHE A O 1
ATOM 1598 N N . VAL A 1 208 ? -1.299 10.367 2.296 1.00 36.59 208 VAL A N 1
ATOM 1599 C CA . VAL A 1 208 ? -1.955 10.841 3.569 1.00 36.59 208 VAL A CA 1
ATOM 1600 C C . VAL A 1 208 ? -3.421 10.337 3.767 1.00 36.59 208 VAL A C 1
ATOM 1602 O O . VAL A 1 208 ? -4.225 10.437 2.849 1.00 36.59 208 VAL A O 1
ATOM 1605 N N . PHE A 1 209 ? -3.785 9.949 5.009 1.00 54.28 209 PHE A N 1
ATOM 1606 C CA . PHE A 1 209 ? -5.049 9.383 5.579 1.00 54.28 209 PHE A CA 1
ATOM 1607 C C . PHE A 1 209 ? -5.139 7.855 5.621 1.00 54.28 209 PHE A C 1
ATOM 1609 O O . PHE A 1 209 ? -5.127 7.296 6.717 1.00 54.28 209 PHE A O 1
ATOM 1616 N N . VAL A 1 210 ? -5.134 7.180 4.479 1.00 53.41 210 VAL A N 1
ATOM 1617 C CA . VAL A 1 210 ? -4.692 5.782 4.376 1.00 53.41 210 VAL A CA 1
ATOM 1618 C C . VAL A 1 210 ? -3.559 5.767 3.369 1.00 53.41 210 VAL A C 1
ATOM 1620 O O . VAL A 1 210 ? -3.822 5.962 2.185 1.00 53.41 210 VAL A O 1
ATOM 1623 N N . THR A 1 211 ? -2.320 5.604 3.838 1.00 72.06 211 THR A N 1
ATOM 1624 C CA . THR A 1 211 ? -1.148 5.466 2.960 1.00 72.06 211 THR A CA 1
ATOM 1625 C C . THR A 1 211 ? -0.869 4.009 2.728 1.00 72.06 211 THR A C 1
ATOM 1627 O O . THR A 1 211 ? -0.917 3.221 3.665 1.00 72.06 211 THR A O 1
ATOM 1630 N N . LEU A 1 212 ? -0.573 3.640 1.495 1.00 76.50 212 LEU A N 1
ATOM 1631 C CA . LEU A 1 212 ? -0.552 2.247 1.096 1.00 76.50 212 LEU A CA 1
ATOM 1632 C C . LEU A 1 212 ? 0.728 1.909 0.349 1.00 76.50 212 LEU A C 1
ATOM 1634 O O . LEU A 1 212 ? 1.239 2.691 -0.447 1.00 76.50 212 LEU A O 1
ATOM 1638 N N . ASN A 1 213 ? 1.220 0.706 0.600 1.00 87.38 213 ASN A N 1
ATOM 1639 C CA . ASN A 1 213 ? 2.180 0.057 -0.267 1.00 87.38 213 ASN A CA 1
ATOM 1640 C C . ASN A 1 213 ? 1.429 -0.871 -1.222 1.00 87.38 213 ASN A C 1
ATOM 1642 O O . ASN A 1 213 ? 0.523 -1.594 -0.810 1.00 87.38 213 ASN A O 1
ATOM 1646 N N . TYR A 1 214 ? 1.851 -0.916 -2.478 1.00 90.56 214 TYR A N 1
ATOM 1647 C CA . TYR A 1 214 ? 1.457 -1.929 -3.458 1.00 90.56 214 TYR A CA 1
ATOM 1648 C C . TYR A 1 214 ? 2.690 -2.349 -4.251 1.00 90.56 214 TYR A C 1
ATOM 1650 O O . TYR A 1 214 ? 3.680 -1.612 -4.301 1.00 90.56 214 TYR A O 1
ATOM 1658 N N . ARG A 1 215 ? 2.660 -3.538 -4.859 1.00 94.00 215 ARG A N 1
ATOM 1659 C CA . ARG A 1 215 ? 3.807 -4.020 -5.636 1.00 94.00 215 ARG A CA 1
ATOM 1660 C C . ARG A 1 215 ? 4.109 -3.095 -6.818 1.00 94.00 215 ARG A C 1
ATOM 1662 O O . ARG A 1 215 ? 3.209 -2.640 -7.518 1.00 94.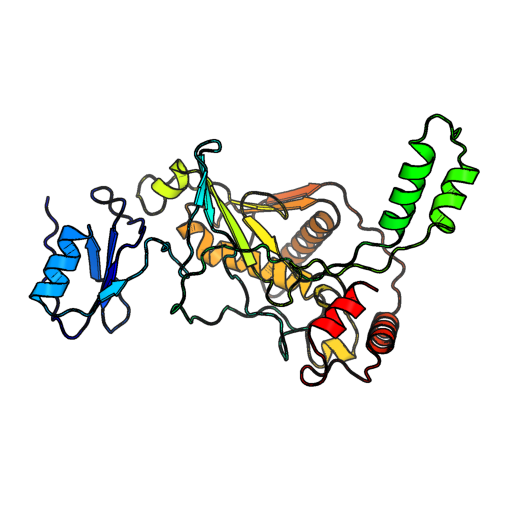00 215 ARG A O 1
ATOM 1669 N N . LEU A 1 216 ? 5.396 -2.856 -7.057 1.00 89.94 216 LEU A N 1
ATOM 1670 C CA . LEU A 1 216 ? 5.923 -2.001 -8.124 1.00 89.94 216 LEU A CA 1
ATOM 1671 C C . LEU A 1 216 ? 6.845 -2.808 -9.050 1.00 89.94 216 LEU A C 1
ATOM 1673 O O . LEU A 1 216 ? 7.149 -3.970 -8.784 1.00 89.94 216 LEU A O 1
ATOM 1677 N N . GLY A 1 217 ? 7.257 -2.202 -10.167 1.00 88.00 217 GLY A N 1
ATOM 1678 C CA . GLY A 1 217 ? 8.117 -2.849 -11.163 1.00 88.00 217 GLY A CA 1
ATOM 1679 C C . GLY A 1 217 ? 7.573 -4.201 -11.645 1.00 88.00 217 GLY A C 1
ATOM 1680 O O . GLY A 1 217 ? 6.363 -4.374 -11.802 1.00 88.00 217 GLY A O 1
ATOM 1681 N N . ALA A 1 218 ? 8.455 -5.175 -11.851 1.00 89.94 218 ALA A N 1
ATOM 1682 C CA . ALA A 1 218 ? 8.106 -6.532 -12.257 1.00 89.94 218 ALA A CA 1
ATOM 1683 C C . ALA A 1 218 ? 7.185 -7.246 -11.248 1.00 89.94 218 ALA A C 1
ATOM 1685 O O . ALA A 1 218 ? 6.312 -8.005 -11.656 1.00 89.94 218 ALA A O 1
ATOM 1686 N N . PHE A 1 219 ? 7.293 -6.973 -9.944 1.00 91.81 219 PHE A N 1
ATOM 1687 C CA . PHE A 1 219 ? 6.393 -7.590 -8.956 1.00 91.81 219 PHE A CA 1
ATOM 1688 C C . PHE A 1 219 ? 4.928 -7.183 -9.147 1.00 91.81 219 PHE A C 1
ATOM 1690 O O . PHE A 1 219 ? 4.025 -7.960 -8.849 1.00 91.81 219 PHE A O 1
ATOM 1697 N N . GLY A 1 220 ? 4.691 -5.948 -9.595 1.00 91.00 220 GLY A N 1
ATOM 1698 C CA . GLY A 1 220 ? 3.349 -5.384 -9.737 1.00 91.00 220 GLY A CA 1
ATOM 1699 C C . GLY A 1 220 ? 2.793 -5.417 -11.160 1.00 91.00 220 GLY A C 1
ATOM 1700 O O . GLY A 1 220 ? 1.576 -5.479 -11.346 1.00 91.00 220 GLY A O 1
ATOM 1701 N N . TRP A 1 221 ? 3.671 -5.354 -12.161 1.00 89.81 221 TRP A N 1
ATOM 1702 C CA . TRP A 1 221 ? 3.297 -5.021 -13.539 1.00 89.81 221 TRP A CA 1
ATOM 1703 C C . TRP A 1 221 ? 3.799 -6.016 -14.587 1.00 89.81 221 TRP A C 1
ATOM 1705 O O . TRP A 1 221 ? 3.502 -5.828 -15.767 1.00 89.81 221 TRP A O 1
ATOM 1715 N N . LEU A 1 222 ? 4.536 -7.064 -14.199 1.00 89.06 222 LEU A N 1
ATOM 1716 C CA . LEU A 1 222 ? 4.987 -8.073 -15.156 1.00 89.06 222 LEU A CA 1
ATOM 1717 C C . LEU A 1 222 ? 3.783 -8.776 -15.790 1.00 89.06 222 LEU A C 1
ATOM 1719 O O . LEU A 1 222 ? 2.838 -9.181 -15.112 1.00 89.06 222 LEU A O 1
ATOM 1723 N N . ASN A 1 223 ? 3.820 -8.900 -17.111 1.00 88.12 223 ASN A N 1
ATOM 1724 C CA . ASN A 1 223 ? 2.747 -9.477 -17.901 1.00 88.12 223 ASN A CA 1
ATOM 1725 C C . ASN A 1 223 ? 3.356 -10.301 -19.036 1.00 88.12 223 ASN A C 1
ATOM 1727 O O . ASN A 1 223 ? 4.323 -9.874 -19.652 1.00 88.12 223 ASN A O 1
ATOM 1731 N N . SER A 1 224 ? 2.811 -11.486 -19.272 1.00 90.19 224 SER A N 1
ATOM 1732 C CA . SER A 1 224 ? 3.202 -12.427 -20.324 1.00 90.19 224 SER A CA 1
ATOM 1733 C C . SER A 1 224 ? 2.177 -13.559 -20.329 1.00 90.19 224 SER A C 1
ATOM 1735 O O . SER A 1 224 ? 1.555 -13.836 -19.295 1.00 90.19 224 SER A O 1
ATOM 1737 N N . ALA A 1 225 ? 2.040 -14.272 -21.448 1.00 89.81 225 ALA A N 1
ATOM 1738 C CA . ALA A 1 225 ? 1.259 -15.509 -21.478 1.00 89.81 225 ALA A CA 1
ATOM 1739 C C . ALA A 1 225 ? 1.726 -16.516 -20.406 1.00 89.81 225 ALA A C 1
ATOM 1741 O O . ALA A 1 225 ? 0.906 -17.220 -19.821 1.00 89.81 225 ALA A O 1
ATOM 1742 N N . LYS A 1 226 ? 3.030 -16.542 -20.092 1.00 88.69 226 LYS A N 1
ATOM 1743 C CA . LYS A 1 226 ? 3.608 -17.404 -19.049 1.00 88.69 226 LYS A CA 1
ATOM 1744 C C . LYS A 1 226 ? 3.215 -16.972 -17.637 1.00 88.69 226 LYS A C 1
ATOM 1746 O O . LYS A 1 226 ? 2.947 -17.829 -16.807 1.00 88.69 226 LYS A O 1
ATOM 1751 N N . VAL A 1 227 ? 3.147 -15.663 -17.371 1.00 89.62 227 VAL A N 1
ATOM 1752 C CA . VAL A 1 227 ? 2.665 -15.145 -16.076 1.00 89.62 227 VAL A CA 1
ATOM 1753 C C . VAL A 1 227 ? 1.192 -15.487 -15.894 1.00 89.62 227 VAL A C 1
ATOM 1755 O O . VAL A 1 227 ? 0.808 -15.962 -14.837 1.00 89.62 227 VAL A O 1
ATOM 1758 N N . LEU A 1 228 ? 0.374 -15.309 -16.933 1.00 90.62 228 LEU A N 1
ATOM 1759 C CA . LEU A 1 228 ? -1.058 -15.618 -16.882 1.00 90.62 228 LEU A CA 1
ATOM 1760 C C . LEU A 1 228 ? -1.358 -17.121 -16.769 1.00 90.62 228 LEU A C 1
ATOM 1762 O O . LEU A 1 228 ? -2.439 -17.487 -16.316 1.00 90.62 228 LEU A O 1
ATOM 1766 N N . ALA A 1 229 ? -0.431 -17.989 -17.183 1.00 90.31 229 ALA A N 1
ATOM 1767 C CA . ALA A 1 229 ? -0.579 -19.434 -17.041 1.00 90.31 229 ALA A CA 1
ATOM 1768 C C . ALA A 1 229 ? -0.448 -19.906 -15.582 1.00 90.31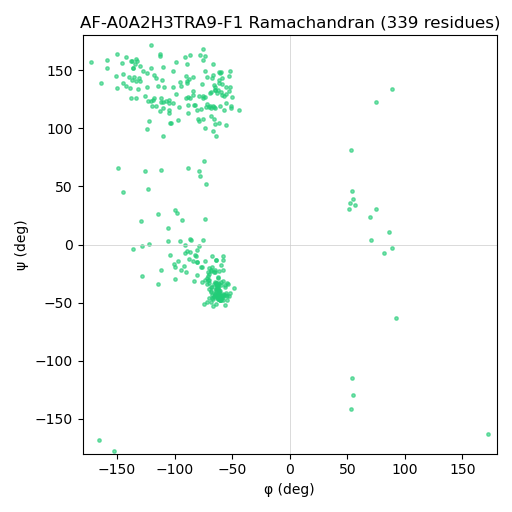 229 ALA A C 1
ATOM 1770 O O . ALA A 1 229 ? -1.051 -20.918 -15.228 1.00 90.31 229 ALA A O 1
ATOM 1771 N N . ASP A 1 230 ? 0.310 -19.186 -14.746 1.00 87.69 230 ASP A N 1
ATOM 1772 C CA . ASP A 1 230 ? 0.530 -19.542 -13.339 1.00 87.69 230 ASP A CA 1
ATOM 1773 C C . ASP A 1 230 ? 0.632 -18.321 -12.403 1.00 87.69 230 ASP A C 1
ATOM 1775 O O . ASP A 1 230 ? 1.504 -18.208 -11.540 1.00 87.69 230 ASP A O 1
ATOM 1779 N N . GLY A 1 231 ? -0.280 -17.369 -12.571 1.00 90.38 231 GLY A N 1
ATOM 1780 C CA . GLY A 1 231 ? -0.256 -16.114 -11.834 1.00 90.38 231 GLY A CA 1
ATOM 1781 C C . GLY A 1 231 ? -1.280 -15.110 -12.336 1.00 90.38 231 GLY A C 1
ATOM 1782 O O . GLY A 1 231 ? -2.226 -15.457 -13.041 1.00 90.38 231 GLY A O 1
ATOM 1783 N N . ASP A 1 232 ? -1.083 -13.853 -11.958 1.00 92.06 232 ASP A N 1
ATOM 1784 C CA . ASP A 1 232 ? -1.989 -12.756 -12.261 1.00 92.06 232 ASP A CA 1
ATOM 1785 C C . ASP A 1 232 ? -1.203 -11.548 -12.780 1.00 92.06 232 ASP A C 1
ATOM 1787 O O . ASP A 1 232 ? -0.299 -11.030 -12.121 1.00 92.06 232 ASP A O 1
ATOM 1791 N N . ALA A 1 233 ? -1.586 -11.051 -13.956 1.00 90.44 233 ALA A N 1
ATOM 1792 C CA . ALA A 1 233 ? -1.108 -9.761 -14.440 1.00 90.44 233 ALA A CA 1
ATOM 1793 C C . ALA A 1 233 ? -1.775 -8.609 -13.671 1.00 90.44 233 ALA A C 1
ATOM 1795 O O . ALA A 1 233 ? -2.844 -8.762 -13.076 1.00 90.44 233 ALA A O 1
ATOM 1796 N N . ASN A 1 234 ? -1.179 -7.415 -13.742 1.00 91.56 234 ASN A N 1
ATOM 1797 C CA . ASN A 1 234 ? -1.658 -6.221 -13.032 1.00 91.56 234 ASN A CA 1
ATOM 1798 C C . ASN A 1 234 ? -1.773 -6.419 -11.510 1.00 91.56 234 ASN A C 1
ATOM 1800 O O . ASN A 1 234 ? -2.655 -5.835 -10.875 1.00 91.56 234 ASN A O 1
ATOM 1804 N N . ALA A 1 235 ? -0.883 -7.220 -10.923 1.00 93.81 235 ALA A N 1
ATOM 1805 C CA . ALA A 1 235 ? -0.819 -7.470 -9.488 1.00 93.81 235 ALA A CA 1
ATOM 1806 C C . ALA A 1 235 ? -0.858 -6.172 -8.653 1.00 93.81 235 ALA A C 1
ATOM 1808 O O . ALA A 1 235 ? -1.569 -6.118 -7.657 1.00 93.81 235 ALA A O 1
ATOM 1809 N N . ALA A 1 236 ? -0.219 -5.092 -9.115 1.00 91.88 236 ALA A N 1
ATOM 1810 C CA . ALA A 1 236 ? -0.283 -3.760 -8.505 1.00 91.88 236 ALA A CA 1
ATOM 1811 C C . ALA A 1 236 ? -1.713 -3.189 -8.407 1.00 91.88 236 ALA A C 1
ATOM 1813 O O . ALA A 1 236 ? -2.118 -2.670 -7.369 1.00 91.88 236 ALA A O 1
ATOM 1814 N N . LEU A 1 237 ? -2.506 -3.289 -9.481 1.00 91.38 237 LEU A N 1
ATOM 1815 C CA . LEU A 1 237 ? -3.901 -2.828 -9.477 1.00 91.38 237 LEU A CA 1
ATOM 1816 C C . LEU A 1 237 ? -4.779 -3.730 -8.609 1.00 91.38 237 LEU A C 1
ATOM 1818 O O . LEU A 1 237 ? -5.738 -3.254 -7.997 1.00 91.38 237 LEU A O 1
ATOM 1822 N N . LEU A 1 238 ? -4.462 -5.025 -8.558 1.00 93.62 238 LEU A N 1
ATOM 1823 C CA . LEU A 1 238 ? -5.147 -5.978 -7.692 1.00 93.62 238 LEU A CA 1
ATOM 1824 C C . LEU A 1 238 ? -4.847 -5.693 -6.214 1.00 93.62 238 LEU A C 1
ATOM 1826 O O . LEU A 1 238 ? -5.784 -5.692 -5.421 1.00 93.62 238 LEU A O 1
ATOM 1830 N N . ASP A 1 239 ? -3.603 -5.356 -5.862 1.00 94.94 239 ASP A N 1
ATOM 1831 C CA . ASP A 1 239 ? -3.192 -4.891 -4.526 1.00 94.94 239 ASP A CA 1
ATOM 1832 C C . ASP A 1 239 ? -3.998 -3.663 -4.098 1.00 94.94 239 ASP A C 1
ATOM 1834 O O . ASP A 1 239 ? -4.653 -3.671 -3.055 1.00 94.94 239 ASP A O 1
ATOM 1838 N N . GLN A 1 240 ? -4.050 -2.636 -4.948 1.00 92.88 240 GLN A N 1
ATOM 1839 C CA . GLN A 1 240 ? -4.834 -1.426 -4.687 1.00 92.88 240 GLN A CA 1
ATOM 1840 C C . GLN A 1 240 ? -6.328 -1.726 -4.533 1.00 92.88 240 GLN A C 1
ATOM 1842 O O . GLN A 1 240 ? -6.976 -1.218 -3.620 1.00 92.88 240 GLN A O 1
ATOM 1847 N N . ARG A 1 241 ? -6.901 -2.584 -5.388 1.00 91.19 241 ARG A N 1
ATOM 1848 C CA . ARG A 1 241 ? -8.309 -2.990 -5.255 1.00 91.19 241 ARG A CA 1
ATOM 1849 C C . ARG A 1 241 ? -8.553 -3.741 -3.945 1.00 91.19 241 ARG A C 1
ATOM 1851 O O . ARG A 1 241 ? -9.623 -3.595 -3.355 1.00 91.19 241 ARG A O 1
ATOM 1858 N N . PHE A 1 242 ? -7.579 -4.525 -3.492 1.00 91.38 242 PHE A N 1
ATOM 1859 C CA . PHE A 1 242 ? -7.649 -5.257 -2.234 1.00 91.38 242 PHE A CA 1
ATOM 1860 C C . PHE A 1 242 ? -7.616 -4.320 -1.022 1.00 91.38 242 PHE A C 1
ATOM 1862 O O . PHE A 1 242 ? -8.381 -4.529 -0.086 1.00 91.38 242 PHE A O 1
ATOM 1869 N N . ILE A 1 243 ? -6.849 -3.228 -1.084 1.00 90.44 243 ILE A N 1
ATOM 1870 C CA . ILE A 1 243 ? -6.887 -2.145 -0.085 1.00 90.44 243 ILE A CA 1
ATOM 1871 C C . ILE A 1 243 ? -8.262 -1.476 -0.052 1.00 90.44 243 ILE A C 1
ATOM 1873 O O . ILE A 1 243 ? -8.847 -1.328 1.015 1.00 90.44 243 ILE A O 1
ATOM 1877 N N . LEU A 1 244 ? -8.840 -1.151 -1.210 1.00 90.88 244 LEU A N 1
ATOM 1878 C CA . LEU A 1 244 ? -10.185 -0.566 -1.246 1.00 90.88 244 LEU A CA 1
ATOM 1879 C C . LEU A 1 244 ? -11.241 -1.519 -0.667 1.00 90.88 244 LEU A C 1
ATOM 1881 O O . LEU A 1 244 ? -12.211 -1.084 -0.048 1.00 90.88 244 LEU A O 1
ATOM 1885 N N . GLN A 1 245 ? -11.063 -2.831 -0.844 1.00 88.88 245 GLN A N 1
ATOM 1886 C CA . GLN A 1 245 ? -11.904 -3.820 -0.179 1.00 88.88 245 GLN A CA 1
ATOM 1887 C C . GLN A 1 245 ? -11.652 -3.847 1.336 1.00 88.88 245 GLN A C 1
ATOM 1889 O O . GLN A 1 245 ? -12.626 -3.912 2.087 1.00 88.88 245 GLN A O 1
ATOM 1894 N N . TRP A 1 246 ? -10.394 -3.738 1.775 1.00 87.69 246 TRP A N 1
ATOM 1895 C CA . TRP A 1 246 ? -10.031 -3.609 3.186 1.00 87.69 246 TRP A CA 1
ATOM 1896 C C . TRP A 1 246 ? -10.702 -2.390 3.825 1.00 87.69 246 TRP A C 1
ATOM 1898 O O . TRP A 1 246 ? -11.276 -2.530 4.902 1.00 87.69 246 TRP A O 1
ATOM 1908 N N . ASP A 1 247 ? -10.738 -1.237 3.155 1.00 86.06 247 ASP A N 1
ATOM 1909 C CA . ASP A 1 247 ? -11.435 -0.052 3.666 1.00 86.06 247 ASP A CA 1
ATOM 1910 C C . ASP A 1 247 ? -12.927 -0.322 3.858 1.00 86.06 247 ASP A C 1
ATOM 1912 O O . ASP A 1 247 ? -13.479 -0.054 4.926 1.00 86.06 247 ASP A O 1
ATOM 1916 N N . GLN A 1 248 ? -13.580 -0.921 2.858 1.00 86.06 248 GLN A N 1
ATOM 1917 C CA . GLN A 1 248 ? -14.997 -1.286 2.949 1.00 86.06 248 GLN A CA 1
ATOM 1918 C C . GLN A 1 248 ? -15.294 -2.199 4.148 1.00 86.06 248 GLN A C 1
ATOM 1920 O O . GLN A 1 248 ? -16.353 -2.070 4.770 1.00 86.06 248 GLN A O 1
ATOM 1925 N N . ASP A 1 249 ? -14.359 -3.086 4.483 1.00 82.75 249 ASP A N 1
ATOM 1926 C CA . ASP A 1 249 ? -14.528 -4.082 5.538 1.00 82.75 249 ASP A CA 1
ATOM 1927 C C . ASP A 1 249 ? -14.070 -3.578 6.919 1.00 82.75 249 ASP A C 1
ATOM 1929 O O . ASP A 1 249 ? -14.578 -4.063 7.925 1.00 82.75 249 ASP A O 1
ATOM 1933 N N . ASN A 1 250 ? -13.175 -2.584 7.001 1.00 77.69 250 ASN A N 1
ATOM 1934 C CA . ASN A 1 250 ? -12.493 -2.231 8.257 1.00 77.69 250 ASN A CA 1
ATOM 1935 C C . ASN A 1 250 ? -12.569 -0.750 8.643 1.00 77.69 250 ASN A C 1
ATOM 1937 O O . ASN A 1 250 ? -12.522 -0.443 9.833 1.00 77.69 250 ASN A O 1
ATOM 1941 N N . ILE A 1 251 ? -12.717 0.190 7.702 1.00 75.75 251 ILE A N 1
ATOM 1942 C CA . ILE A 1 251 ? -12.486 1.617 8.003 1.00 75.75 251 ILE A CA 1
ATOM 1943 C C . ILE A 1 251 ? -13.476 2.203 9.021 1.00 75.75 251 ILE A C 1
ATOM 1945 O O . ILE A 1 251 ? -13.169 3.145 9.751 1.00 75.75 251 ILE A O 1
ATOM 1949 N N . HIS A 1 252 ? -14.653 1.590 9.136 1.00 72.31 252 HIS A N 1
ATOM 1950 C CA . HIS A 1 252 ? -15.670 1.944 10.122 1.00 72.31 252 HIS A CA 1
ATOM 1951 C C . HIS A 1 252 ? -15.244 1.688 11.574 1.00 72.31 252 HIS A C 1
ATOM 1953 O O . HIS A 1 252 ? -15.758 2.345 12.481 1.00 72.31 252 HIS A O 1
ATOM 1959 N N . LEU A 1 253 ? -14.286 0.786 11.800 1.00 70.62 253 LEU A N 1
ATOM 1960 C CA . LEU A 1 253 ? -13.689 0.514 13.113 1.00 70.62 253 LEU A CA 1
ATOM 1961 C C . LEU A 1 253 ? -12.792 1.670 13.575 1.00 70.62 253 LEU A C 1
ATOM 1963 O O . LEU A 1 253 ? -12.615 1.891 14.768 1.00 70.62 253 LEU A O 1
ATOM 1967 N N . PHE A 1 254 ? -12.296 2.451 12.619 1.00 73.25 254 PHE A N 1
ATOM 1968 C CA . PHE A 1 254 ? -11.453 3.626 12.820 1.00 73.25 254 PHE A CA 1
ATOM 1969 C C . PHE A 1 254 ? -12.257 4.940 12.832 1.00 73.25 254 PHE A C 1
ATOM 1971 O O . PHE A 1 254 ? -11.688 6.025 12.933 1.00 73.25 254 PHE A O 1
ATOM 1978 N N . GLY A 1 255 ? -13.589 4.852 12.726 1.00 71.38 255 GLY A N 1
ATOM 1979 C CA . GLY A 1 255 ? -14.503 5.996 12.664 1.00 71.38 255 GLY A CA 1
ATOM 1980 C C . GLY A 1 255 ? -14.771 6.530 11.252 1.00 71.38 255 GLY A C 1
ATOM 1981 O O . GLY A 1 255 ? -15.603 7.422 11.097 1.00 71.38 255 GLY A O 1
ATOM 1982 N N . GLY A 1 256 ? -14.122 5.982 10.221 1.00 75.62 256 GLY A N 1
ATOM 1983 C CA . GLY A 1 256 ? -14.358 6.364 8.829 1.00 75.62 256 GLY A CA 1
ATOM 1984 C C . GLY A 1 256 ? -15.665 5.807 8.266 1.00 75.62 256 GLY A C 1
ATOM 1985 O O . GLY A 1 256 ? -16.207 4.815 8.751 1.00 75.62 256 GLY A O 1
ATOM 1986 N N . SER A 1 257 ? -16.186 6.427 7.211 1.00 83.12 257 SER A N 1
ATOM 1987 C CA . SER A 1 257 ? -17.371 5.920 6.520 1.00 83.12 257 SER A CA 1
ATOM 1988 C C . SER A 1 257 ? -17.024 5.190 5.230 1.00 83.12 257 SER A C 1
ATOM 1990 O O . SER A 1 257 ? -16.484 5.776 4.293 1.00 83.12 257 SER A O 1
ATOM 1992 N N . LYS A 1 258 ? -17.434 3.919 5.151 1.00 84.19 258 LYS A N 1
ATOM 1993 C CA . LYS A 1 258 ? -17.321 3.094 3.939 1.00 84.19 258 LYS A CA 1
ATOM 1994 C C . LYS A 1 258 ? -18.112 3.654 2.747 1.00 84.19 258 LYS A C 1
ATOM 1996 O O . LYS A 1 258 ? -17.780 3.375 1.599 1.00 84.19 258 LYS A O 1
ATOM 2001 N N . ASP A 1 259 ? -19.131 4.473 3.013 1.00 87.69 259 ASP A N 1
ATOM 2002 C CA . ASP A 1 259 ? -19.980 5.077 1.981 1.00 87.69 259 ASP A CA 1
ATOM 2003 C C . ASP A 1 259 ? -19.403 6.404 1.447 1.00 87.69 259 ASP A C 1
ATOM 2005 O O . ASP A 1 259 ? -19.831 6.891 0.399 1.00 87.69 259 ASP A O 1
ATOM 2009 N N . HIS A 1 260 ? -18.390 6.960 2.125 1.00 88.31 260 HIS A N 1
ATOM 2010 C CA . HIS A 1 260 ? -17.730 8.226 1.790 1.00 88.31 260 HIS A CA 1
ATOM 2011 C C . HIS A 1 260 ? -16.217 8.050 1.586 1.00 88.31 260 HIS A C 1
ATOM 2013 O O . HIS A 1 260 ? -15.405 8.806 2.119 1.00 88.31 260 HIS A O 1
ATOM 2019 N N . VAL A 1 261 ? -15.838 7.044 0.795 1.00 89.94 261 VAL A N 1
ATOM 2020 C CA . VAL A 1 261 ? -14.443 6.800 0.402 1.00 89.94 261 VAL A CA 1
ATOM 2021 C C . VAL A 1 261 ? -14.091 7.617 -0.848 1.00 89.94 261 VAL A C 1
ATOM 2023 O O . VAL A 1 261 ? -14.763 7.521 -1.878 1.00 89.94 261 VAL A O 1
ATOM 2026 N N . THR A 1 262 ? -13.024 8.408 -0.770 1.00 91.12 262 THR A N 1
ATOM 2027 C CA . THR A 1 262 ? -12.416 9.148 -1.883 1.00 91.12 262 THR A CA 1
ATOM 2028 C C . THR A 1 262 ? -11.053 8.549 -2.194 1.00 91.12 262 THR A C 1
ATOM 2030 O O . THR A 1 262 ? -10.190 8.515 -1.321 1.00 91.12 262 THR A O 1
ATOM 2033 N N . ILE A 1 263 ? -10.842 8.112 -3.434 1.00 91.56 263 ILE A N 1
ATOM 2034 C CA . ILE A 1 263 ? -9.514 7.696 -3.900 1.00 91.56 263 ILE A CA 1
ATOM 2035 C C . ILE A 1 263 ? -8.764 8.896 -4.470 1.00 91.56 263 ILE A C 1
ATOM 2037 O O . ILE A 1 263 ? -9.340 9.723 -5.178 1.00 91.56 263 ILE A O 1
ATOM 2041 N N . MET A 1 264 ? -7.478 9.006 -4.178 1.00 89.31 264 MET A N 1
ATOM 2042 C CA . MET A 1 264 ? -6.635 10.097 -4.648 1.00 89.31 264 MET A CA 1
ATOM 2043 C C . MET A 1 264 ? -5.265 9.555 -5.044 1.00 89.31 264 MET A C 1
ATOM 2045 O O . MET A 1 264 ? -4.747 8.646 -4.404 1.00 89.31 264 MET A O 1
ATOM 2049 N N . GLY A 1 265 ? -4.664 10.121 -6.088 1.00 85.50 265 GLY A N 1
ATOM 2050 C CA . GLY A 1 265 ? -3.335 9.715 -6.535 1.00 85.50 265 GLY A CA 1
ATOM 2051 C C . GLY A 1 265 ? -2.645 10.782 -7.377 1.00 85.50 265 GLY A C 1
ATOM 2052 O O . GLY A 1 265 ? -3.303 11.571 -8.066 1.00 85.50 265 GLY A O 1
ATOM 2053 N N . GLU A 1 266 ? -1.314 10.771 -7.322 1.00 85.31 266 GLU A N 1
ATOM 2054 C CA . GLU A 1 266 ? -0.401 11.658 -8.052 1.00 85.31 266 GLU A CA 1
ATOM 2055 C C . GLU A 1 266 ? 0.485 10.823 -8.997 1.00 85.31 266 GLU A C 1
ATOM 2057 O O . GLU A 1 266 ? 0.771 9.662 -8.698 1.00 85.31 266 GLU A O 1
ATOM 2062 N N . SER A 1 267 ? 0.852 11.346 -10.172 1.00 84.44 267 SER A N 1
ATOM 2063 C CA . SER A 1 267 ? 1.761 10.676 -11.121 1.00 84.44 267 SER A CA 1
ATOM 2064 C C . SER A 1 267 ? 1.316 9.245 -11.502 1.00 84.44 267 SER A C 1
ATOM 2066 O O . SER A 1 267 ? 0.257 9.047 -12.116 1.00 84.44 267 SER A O 1
ATOM 2068 N N . GLY A 1 268 ? 2.081 8.207 -11.150 1.00 77.88 268 GLY A N 1
ATOM 2069 C CA . GLY A 1 268 ? 1.694 6.802 -11.346 1.00 77.88 268 GLY A CA 1
ATOM 2070 C C . GLY A 1 268 ? 0.447 6.400 -10.542 1.00 77.88 268 GLY A C 1
ATOM 2071 O O . GLY A 1 268 ? -0.426 5.684 -11.045 1.00 77.88 268 GLY A O 1
ATOM 2072 N N . GLY A 1 269 ? 0.297 6.942 -9.334 1.00 81.50 269 GLY A N 1
ATOM 2073 C CA . GLY A 1 269 ? -0.886 6.781 -8.488 1.00 81.50 269 GLY A CA 1
ATOM 2074 C C . GLY A 1 269 ? -2.141 7.363 -9.122 1.00 81.50 269 GLY A C 1
ATOM 2075 O O . GLY A 1 269 ? -3.212 6.755 -9.132 1.00 81.50 269 GLY A O 1
ATOM 2076 N N . ARG A 1 270 ? -2.005 8.511 -9.785 1.00 84.12 270 ARG A N 1
ATOM 2077 C CA . ARG A 1 270 ? -3.095 9.093 -10.569 1.00 84.12 270 ARG A CA 1
ATOM 2078 C C . ARG A 1 270 ? -3.568 8.165 -11.687 1.00 84.12 270 ARG A C 1
ATOM 2080 O O . ARG A 1 270 ? -4.765 7.982 -11.913 1.00 84.12 270 ARG A O 1
ATOM 2087 N N . SER A 1 271 ? -2.608 7.608 -12.410 1.00 86.00 271 SER A N 1
ATOM 2088 C CA . SER A 1 271 ? -2.849 6.681 -13.515 1.00 86.00 271 SER A CA 1
ATOM 2089 C C . SER A 1 271 ? -3.607 5.442 -13.001 1.00 86.00 271 SER A C 1
ATOM 2091 O O . SER A 1 271 ? -4.515 4.928 -13.662 1.00 86.00 271 SER A O 1
ATOM 2093 N N . SER A 1 272 ? -3.324 5.025 -11.765 1.00 88.50 272 SER A N 1
ATOM 2094 C CA . SER A 1 272 ? -4.081 3.997 -11.047 1.00 88.50 272 SER A CA 1
ATOM 2095 C C . SER A 1 272 ? -5.520 4.423 -10.718 1.00 88.50 272 SER A C 1
ATOM 2097 O O . SER A 1 272 ? -6.450 3.670 -11.005 1.00 88.50 272 SER A O 1
ATOM 2099 N N . VAL A 1 273 ? -5.745 5.647 -10.216 1.00 89.62 273 VAL A N 1
ATOM 2100 C CA . VAL A 1 273 ? -7.100 6.199 -9.979 1.00 89.62 273 VAL A CA 1
ATOM 2101 C C . VAL A 1 273 ? -7.958 6.139 -11.246 1.00 89.62 273 VAL A C 1
ATOM 2103 O O . VAL A 1 273 ? -9.112 5.710 -11.197 1.00 89.62 273 VAL A O 1
ATOM 2106 N N . LEU A 1 274 ? -7.396 6.510 -12.399 1.00 88.88 274 LEU A N 1
ATOM 2107 C CA . LEU A 1 274 ? -8.108 6.436 -13.678 1.00 88.88 274 LEU A CA 1
ATOM 2108 C C . LEU A 1 274 ? -8.457 4.998 -14.078 1.00 88.88 274 LEU A C 1
ATOM 2110 O O . LEU A 1 274 ? -9.573 4.745 -14.532 1.00 88.88 274 LEU A O 1
ATOM 2114 N N . ARG A 1 275 ? -7.550 4.040 -13.858 1.00 88.00 275 ARG A N 1
ATOM 2115 C CA . ARG A 1 275 ? -7.807 2.610 -14.108 1.00 88.00 275 ARG A CA 1
ATOM 2116 C C . ARG A 1 275 ? -8.909 2.063 -13.196 1.00 88.00 275 ARG A C 1
ATOM 2118 O O . ARG A 1 275 ? -9.764 1.317 -13.671 1.00 88.00 275 ARG A O 1
ATOM 2125 N N . HIS A 1 276 ? -8.959 2.483 -11.930 1.00 89.38 276 HIS A N 1
ATOM 2126 C CA . HIS A 1 276 ? -10.045 2.116 -11.010 1.00 89.38 276 HIS A CA 1
ATOM 2127 C C . HIS A 1 276 ? -11.388 2.731 -11.403 1.00 89.38 276 HIS A C 1
ATOM 2129 O O . HIS A 1 276 ? -12.407 2.050 -11.303 1.00 89.38 276 HIS A O 1
ATOM 2135 N N . LEU A 1 277 ? -11.411 3.968 -11.912 1.00 88.50 277 LEU A N 1
ATOM 2136 C CA . LEU A 1 277 ? -12.624 4.581 -12.470 1.00 88.50 277 LEU A CA 1
ATOM 2137 C C . LEU A 1 277 ? -13.151 3.801 -13.682 1.00 88.50 277 LEU A C 1
ATOM 2139 O O . LEU A 1 277 ? -14.345 3.503 -13.744 1.00 88.50 277 LEU A O 1
ATOM 2143 N N . ILE A 1 278 ? -12.267 3.416 -14.609 1.00 86.88 278 ILE A N 1
ATOM 2144 C CA . ILE A 1 278 ? -12.628 2.582 -15.766 1.00 86.88 278 ILE A CA 1
ATOM 2145 C C . ILE A 1 278 ? -13.177 1.232 -15.292 1.00 86.88 278 ILE A C 1
ATOM 2147 O O . ILE A 1 278 ? -14.244 0.813 -15.735 1.00 86.88 278 ILE A O 1
ATOM 2151 N N . ALA A 1 279 ? -12.491 0.570 -14.357 1.00 85.38 279 ALA A N 1
ATOM 2152 C CA . ALA A 1 279 ? -12.919 -0.718 -13.818 1.00 85.38 279 ALA A CA 1
ATOM 2153 C C . ALA A 1 279 ? -14.261 -0.639 -13.068 1.00 85.38 279 ALA A C 1
ATOM 2155 O O . ALA A 1 279 ? -15.044 -1.584 -13.132 1.00 85.38 279 ALA A O 1
ATOM 2156 N N . ALA A 1 280 ? -14.539 0.470 -12.374 1.00 79.88 280 ALA A N 1
ATOM 2157 C CA . ALA A 1 280 ? -15.802 0.701 -11.672 1.00 79.88 280 ALA A CA 1
ATOM 2158 C C . ALA A 1 280 ? -16.977 0.967 -12.631 1.00 79.88 280 ALA A C 1
ATOM 2160 O O . ALA A 1 280 ? -18.103 0.570 -12.340 1.00 79.88 280 ALA A O 1
ATOM 2161 N N . GLY A 1 281 ? -16.722 1.628 -13.766 1.00 72.25 281 GLY A N 1
ATOM 2162 C CA . GLY A 1 281 ? -17.720 1.875 -14.814 1.00 72.25 281 GLY A CA 1
ATOM 2163 C C . GLY A 1 281 ? -17.897 0.718 -15.804 1.00 72.25 281 GLY A C 1
ATOM 2164 O O . GLY A 1 281 ? -18.867 0.695 -16.564 1.00 72.25 281 GLY A O 1
ATOM 2165 N N . ALA A 1 282 ? -16.973 -0.244 -15.818 1.00 69.56 282 ALA A N 1
ATOM 2166 C CA . ALA A 1 282 ? -17.051 -1.407 -16.687 1.00 69.56 282 ALA A CA 1
ATOM 2167 C C . ALA A 1 282 ? -18.218 -2.321 -16.283 1.00 69.56 282 ALA A C 1
ATOM 2169 O O . ALA A 1 282 ? -18.478 -2.554 -15.103 1.00 69.56 282 ALA A O 1
ATOM 2170 N N . LYS A 1 283 ? -18.891 -2.921 -17.274 1.00 61.97 283 LYS A N 1
ATOM 2171 C CA . LYS A 1 283 ? -19.905 -3.975 -17.073 1.00 61.97 283 LYS A CA 1
ATOM 2172 C C . LYS A 1 283 ? -19.249 -5.308 -16.664 1.00 61.97 283 LYS A C 1
ATOM 2174 O O . LYS A 1 283 ? -19.456 -6.332 -17.309 1.00 61.97 283 LYS A O 1
ATOM 2179 N N . CYS A 1 284 ? -18.411 -5.297 -15.634 1.00 57.97 284 CYS A N 1
ATOM 2180 C CA . CYS A 1 284 ? -17.719 -6.473 -15.113 1.00 57.97 284 CYS A CA 1
ATOM 2181 C C . CYS A 1 284 ? -18.447 -7.036 -13.880 1.00 57.97 284 CYS A C 1
ATOM 2183 O O . CYS A 1 284 ? -19.177 -6.327 -13.192 1.00 57.97 284 CYS A O 1
ATOM 2185 N N . LYS A 1 285 ? -18.232 -8.327 -13.579 1.00 53.44 285 LYS A N 1
ATOM 2186 C CA . LYS A 1 285 ? -18.950 -9.118 -12.550 1.00 53.44 285 LYS A CA 1
ATOM 2187 C C . LYS A 1 285 ? -18.895 -8.574 -11.108 1.00 53.44 285 LYS A C 1
ATOM 2189 O O . LYS A 1 285 ? -19.612 -9.085 -10.256 1.00 53.44 285 LYS A O 1
ATOM 2194 N N . SER A 1 286 ? -18.071 -7.569 -10.811 1.00 57.44 286 SER A N 1
ATOM 2195 C CA . SER A 1 286 ? -17.971 -6.957 -9.482 1.00 57.44 286 SER A CA 1
ATOM 2196 C C . SER A 1 286 ? -18.559 -5.546 -9.517 1.00 57.44 286 SER A C 1
ATOM 2198 O O . SER A 1 286 ? -17.875 -4.583 -9.845 1.00 57.44 286 SER A O 1
ATOM 2200 N N . THR A 1 287 ? -19.842 -5.444 -9.169 1.00 55.41 287 THR A N 1
ATOM 2201 C CA . THR A 1 287 ? -20.622 -4.198 -9.062 1.00 55.41 287 THR A CA 1
ATOM 2202 C C . THR A 1 287 ? -20.503 -3.530 -7.687 1.00 55.41 287 THR A C 1
ATOM 2204 O O . THR A 1 287 ? -21.201 -2.554 -7.408 1.00 55.41 287 THR A O 1
ATOM 2207 N N . LYS A 1 288 ? -19.655 -4.058 -6.789 1.00 70.88 288 LYS A N 1
ATOM 2208 C CA . LYS A 1 288 ? -19.510 -3.523 -5.432 1.00 70.88 288 LYS A CA 1
ATOM 2209 C C . LYS A 1 288 ? -18.822 -2.162 -5.517 1.00 70.88 288 LYS A C 1
ATOM 2211 O O . LYS A 1 288 ? -17.691 -2.051 -5.986 1.00 70.88 288 LYS A O 1
ATOM 2216 N N . LYS A 1 289 ? -19.526 -1.126 -5.074 1.00 82.56 289 LYS A N 1
ATOM 2217 C CA . LYS A 1 289 ? -19.007 0.236 -4.980 1.00 82.56 289 LYS A CA 1
ATOM 2218 C C . LYS A 1 289 ? -17.943 0.283 -3.884 1.00 82.56 289 LYS A C 1
ATOM 2220 O O . LYS A 1 289 ? -18.269 0.121 -2.716 1.00 82.56 289 LYS A O 1
ATOM 2225 N N . LEU A 1 290 ? -16.684 0.457 -4.279 1.00 89.25 290 LEU A N 1
ATOM 2226 C CA . LEU A 1 290 ? -15.545 0.509 -3.354 1.00 89.25 290 LEU A CA 1
ATOM 2227 C C . LEU A 1 290 ? -15.170 1.944 -2.954 1.00 89.25 290 LEU A C 1
ATOM 2229 O O . LEU A 1 290 ? -14.556 2.153 -1.913 1.00 89.25 290 LEU A O 1
ATOM 2233 N N . PHE A 1 291 ? -15.553 2.926 -3.770 1.00 91.00 291 PHE A N 1
ATOM 2234 C CA . PHE A 1 291 ? -15.316 4.347 -3.538 1.00 91.00 291 PHE A CA 1
ATOM 2235 C C . PHE A 1 291 ? -16.427 5.200 -4.163 1.00 91.00 291 PHE A C 1
ATOM 2237 O O . PHE A 1 291 ? -17.212 4.727 -4.989 1.00 91.00 291 PHE A O 1
ATOM 2244 N N . GLN A 1 292 ? -16.510 6.459 -3.740 1.00 90.69 292 GLN A N 1
ATOM 2245 C CA . GLN A 1 292 ? -17.534 7.422 -4.141 1.00 90.69 292 GLN A CA 1
ATOM 2246 C C . GLN A 1 292 ? -16.967 8.592 -4.949 1.00 90.69 292 GLN A C 1
ATOM 2248 O O . GLN A 1 292 ? -17.659 9.106 -5.830 1.00 90.69 292 GLN A O 1
ATOM 2253 N N . GLN A 1 293 ? -15.746 9.031 -4.650 1.00 91.25 293 GLN A N 1
ATOM 2254 C CA . GLN A 1 293 ? -15.115 10.184 -5.295 1.00 91.25 293 GLN A CA 1
ATOM 2255 C C . GLN A 1 293 ? -13.683 9.837 -5.704 1.00 91.25 293 GLN A C 1
ATOM 2257 O O . GLN A 1 293 ? -13.082 8.910 -5.159 1.00 91.25 293 GLN A O 1
ATOM 2262 N N . ALA A 1 294 ? -13.150 10.578 -6.671 1.00 91.69 294 ALA A N 1
ATOM 2263 C CA . ALA A 1 294 ? -11.806 10.375 -7.185 1.00 91.69 294 ALA A CA 1
ATOM 2264 C C . ALA A 1 294 ? -11.107 11.717 -7.426 1.00 91.69 294 ALA A C 1
ATOM 2266 O O . ALA A 1 294 ? -11.693 12.624 -8.018 1.00 91.69 294 ALA A O 1
ATOM 2267 N N . ILE A 1 295 ? -9.852 11.828 -6.998 1.00 91.50 295 ILE A N 1
ATOM 2268 C CA . ILE A 1 295 ? -8.984 12.984 -7.230 1.00 91.50 295 ILE A CA 1
ATOM 2269 C C . ILE A 1 295 ? -7.754 12.508 -8.006 1.00 91.50 295 ILE A C 1
ATOM 2271 O O . ILE A 1 295 ? -7.037 11.605 -7.585 1.00 91.50 295 ILE A O 1
ATOM 2275 N N . SER A 1 296 ? -7.522 13.119 -9.165 1.00 89.94 296 SER A N 1
ATOM 2276 C CA . SER A 1 296 ? -6.541 12.659 -10.146 1.00 89.94 296 SER A CA 1
ATOM 2277 C C . SER A 1 296 ? -5.543 13.781 -10.468 1.00 89.94 296 SER A C 1
ATOM 2279 O O . SER A 1 296 ? -5.847 14.672 -11.262 1.00 89.94 296 SER A O 1
ATOM 2281 N N . GLN A 1 297 ? -4.349 13.756 -9.862 1.00 88.31 297 GLN A N 1
ATOM 2282 C CA . GLN A 1 297 ? -3.341 14.824 -9.961 1.00 88.31 297 GLN A CA 1
ATOM 2283 C C . GLN A 1 297 ? -2.165 14.449 -10.881 1.00 88.31 297 GLN A C 1
ATOM 2285 O O . GLN A 1 297 ? -1.503 13.449 -10.644 1.00 88.31 297 GLN A O 1
ATOM 2290 N N . SER A 1 298 ? -1.906 15.243 -11.928 1.00 84.62 298 SER A N 1
ATOM 2291 C CA . SER A 1 298 ? -0.717 15.139 -12.809 1.00 84.62 298 SER A CA 1
ATOM 2292 C C . SER A 1 298 ? -0.453 13.745 -13.425 1.00 84.62 298 SER A C 1
ATOM 2294 O O . SER A 1 298 ? 0.351 12.985 -12.902 1.00 84.62 298 SER A O 1
ATOM 2296 N N . PRO A 1 299 ? -1.124 13.352 -14.526 1.00 77.88 299 PRO A N 1
ATOM 2297 C CA . PRO A 1 299 ? -0.915 12.027 -15.124 1.00 77.88 299 PRO A CA 1
ATOM 2298 C C . PRO A 1 299 ? 0.458 11.857 -15.695 1.00 77.88 299 PRO A C 1
ATOM 2300 O O . PRO A 1 299 ? 0.959 12.777 -16.336 1.00 77.88 299 PRO A O 1
ATOM 2303 N N . ALA A 1 300 ? 0.858 10.595 -15.772 1.00 67.94 300 ALA A N 1
ATOM 2304 C CA . ALA A 1 300 ? 1.708 10.132 -16.853 1.00 67.94 300 ALA A CA 1
ATOM 2305 C C . ALA A 1 300 ? 1.077 8.924 -17.570 1.00 67.94 300 ALA A C 1
ATOM 2307 O O . ALA A 1 300 ? 1.635 7.833 -17.579 1.00 67.94 300 ALA A O 1
ATOM 2308 N N . ASP A 1 301 ? -0.091 9.109 -18.194 1.00 64.31 301 ASP A N 1
ATOM 2309 C CA . ASP A 1 301 ? -0.669 8.112 -19.108 1.00 64.31 301 ASP A CA 1
ATOM 2310 C C . ASP A 1 301 ? -0.139 8.357 -20.525 1.00 64.31 301 ASP A C 1
ATOM 2312 O O . ASP A 1 301 ? -0.871 8.765 -21.425 1.00 64.31 301 ASP A O 1
ATOM 2316 N N . ILE A 1 302 ? 1.165 8.164 -20.720 1.00 57.81 302 ILE A N 1
ATOM 2317 C CA . ILE A 1 302 ? 1.729 8.097 -22.068 1.00 57.81 302 ILE A CA 1
ATOM 2318 C C . ILE A 1 302 ? 1.486 6.663 -22.546 1.00 57.81 302 ILE A C 1
ATOM 2320 O O . ILE A 1 302 ? 1.975 5.736 -21.894 1.00 57.81 302 ILE A O 1
ATOM 2324 N N . PRO A 1 303 ? 0.745 6.432 -23.647 1.00 53.38 303 PRO A N 1
ATOM 2325 C CA . PRO A 1 303 ? 0.719 5.129 -24.288 1.00 53.38 303 PRO A CA 1
ATOM 2326 C C . PRO A 1 303 ? 2.134 4.868 -24.800 1.00 53.38 303 PRO A C 1
ATOM 2328 O O . PRO A 1 303 ? 2.520 5.325 -25.874 1.00 53.38 303 PRO A O 1
ATOM 2331 N N . VAL A 1 304 ? 2.954 4.197 -23.997 1.00 53.91 304 VAL A N 1
ATOM 2332 C CA . VAL A 1 304 ? 4.206 3.645 -24.496 1.00 53.91 304 VAL A CA 1
ATOM 2333 C C . VAL A 1 304 ? 3.771 2.584 -25.495 1.00 53.91 304 VAL A C 1
ATOM 2335 O O . VAL A 1 304 ? 3.026 1.676 -25.120 1.00 53.91 304 VAL A O 1
ATOM 2338 N N . ALA A 1 305 ? 4.143 2.760 -26.769 1.00 52.53 305 ALA A N 1
ATOM 2339 C CA . ALA A 1 305 ? 3.938 1.753 -27.803 1.00 52.53 305 ALA A CA 1
ATOM 2340 C C . ALA A 1 305 ? 4.336 0.412 -27.193 1.00 52.53 305 ALA A C 1
ATOM 2342 O O . ALA A 1 305 ? 5.460 0.278 -26.714 1.00 52.53 305 ALA A O 1
ATOM 2343 N N . THR A 1 306 ? 3.361 -0.486 -27.070 1.00 56.31 306 THR A N 1
ATOM 2344 C CA . THR A 1 306 ? 3.461 -1.681 -26.238 1.00 56.31 306 THR A CA 1
ATOM 2345 C C . THR A 1 306 ? 4.694 -2.459 -26.663 1.00 56.31 306 THR A C 1
ATOM 2347 O O . THR A 1 306 ? 4.680 -3.112 -27.704 1.00 56.31 306 THR A O 1
ATOM 2350 N N . SER A 1 307 ? 5.766 -2.371 -25.878 1.00 64.19 307 SER A N 1
ATOM 2351 C CA . SER A 1 307 ? 6.794 -3.400 -25.882 1.00 64.19 307 SER A CA 1
ATOM 2352 C C . SER A 1 307 ? 6.070 -4.720 -25.665 1.00 64.19 307 SER A C 1
ATOM 2354 O O . SER A 1 307 ? 5.198 -4.791 -24.791 1.00 64.19 307 SER A O 1
ATOM 2356 N N . ASP A 1 308 ? 6.382 -5.716 -26.487 1.00 82.62 308 ASP A N 1
ATOM 2357 C CA . ASP A 1 308 ? 5.798 -7.044 -26.370 1.00 82.62 308 ASP A CA 1
ATOM 2358 C C . ASP A 1 308 ? 5.953 -7.520 -24.908 1.00 82.62 308 ASP A C 1
ATOM 2360 O O . ASP A 1 308 ? 7.080 -7.569 -24.400 1.00 82.62 308 ASP A O 1
ATOM 2364 N N . PRO A 1 309 ? 4.852 -7.799 -24.181 1.00 84.38 309 PRO A N 1
ATOM 2365 C CA . PRO A 1 309 ? 4.929 -8.262 -22.799 1.00 84.38 309 PRO A CA 1
ATOM 2366 C C . PRO A 1 309 ? 5.832 -9.495 -22.645 1.00 84.38 309 PRO A C 1
ATOM 2368 O O . PRO A 1 309 ? 6.563 -9.606 -21.657 1.00 84.38 309 PRO A O 1
ATOM 2371 N N . ASP A 1 310 ? 5.862 -10.378 -23.649 1.00 88.19 310 ASP A N 1
ATOM 2372 C CA . ASP A 1 310 ? 6.729 -11.556 -23.645 1.00 88.19 310 ASP A CA 1
ATOM 2373 C C . ASP A 1 310 ? 8.217 -11.192 -23.828 1.00 88.19 310 ASP A C 1
ATOM 2375 O O . ASP A 1 310 ? 9.084 -11.844 -23.240 1.00 88.19 310 ASP A O 1
ATOM 2379 N N . GLU A 1 311 ? 8.535 -10.112 -24.551 1.00 88.06 311 GLU A N 1
ATOM 2380 C CA . GLU A 1 311 ? 9.901 -9.576 -24.648 1.00 88.06 311 GLU A CA 1
ATOM 2381 C C . GLU A 1 311 ? 10.370 -9.025 -23.296 1.00 88.06 311 GLU A C 1
ATOM 2383 O O . GLU A 1 311 ? 11.469 -9.353 -22.840 1.00 88.06 311 GLU A O 1
ATOM 2388 N N . LEU A 1 312 ? 9.539 -8.226 -22.616 1.00 85.81 312 LEU A N 1
ATOM 2389 C CA . LEU A 1 312 ? 9.866 -7.702 -21.284 1.00 85.81 312 LEU A CA 1
ATOM 2390 C C . LEU A 1 312 ? 10.055 -8.828 -20.265 1.00 85.81 312 LEU A C 1
ATOM 2392 O O . LEU A 1 312 ? 10.995 -8.787 -19.468 1.00 85.81 312 LEU A O 1
ATOM 2396 N N . TYR A 1 313 ? 9.208 -9.854 -20.322 1.00 89.75 313 TYR A N 1
ATOM 2397 C CA . TYR A 1 313 ? 9.356 -11.059 -19.515 1.00 89.75 313 TYR A CA 1
ATOM 2398 C C . TYR A 1 313 ? 10.680 -11.780 -19.798 1.00 89.75 313 TYR A C 1
ATOM 2400 O O . TYR A 1 313 ? 11.423 -12.094 -18.867 1.00 89.75 313 TYR A O 1
ATOM 2408 N N . GLY A 1 314 ? 11.024 -11.988 -21.073 1.00 90.69 314 GLY A N 1
ATOM 2409 C CA . GLY A 1 314 ? 12.291 -12.605 -21.472 1.00 90.69 314 GLY A CA 1
ATOM 2410 C C . GLY A 1 314 ? 13.514 -11.800 -21.025 1.00 90.69 314 GLY A C 1
ATOM 2411 O O . GLY A 1 314 ? 14.481 -12.369 -20.515 1.00 90.69 314 GLY A O 1
ATOM 2412 N N . ARG A 1 315 ? 13.462 -10.468 -21.136 1.00 88.69 315 ARG A N 1
ATOM 2413 C CA . ARG A 1 315 ? 14.515 -9.573 -20.632 1.00 88.69 315 ARG A CA 1
ATOM 2414 C C . ARG A 1 315 ? 14.670 -9.682 -19.119 1.00 88.69 315 ARG A C 1
ATOM 2416 O O . ARG A 1 315 ? 15.796 -9.781 -18.639 1.00 88.69 315 ARG A O 1
ATOM 2423 N N . PHE A 1 316 ? 13.565 -9.711 -18.378 1.00 89.81 316 PHE A N 1
ATOM 2424 C CA . PHE A 1 316 ? 13.595 -9.862 -16.925 1.00 89.81 316 PHE A CA 1
ATOM 2425 C C . PHE A 1 316 ? 14.226 -11.197 -16.502 1.00 89.81 316 PHE A C 1
ATOM 2427 O O . PHE A 1 316 ? 15.110 -11.219 -15.645 1.00 89.81 316 PHE A O 1
ATOM 2434 N N . LEU A 1 317 ? 13.869 -12.298 -17.170 1.00 90.94 317 LEU A N 1
ATOM 2435 C CA . LEU A 1 317 ? 14.507 -13.604 -16.969 1.00 90.94 317 LEU A CA 1
ATOM 2436 C C . LEU A 1 317 ? 16.002 -13.600 -17.312 1.00 90.94 317 LEU A C 1
ATOM 2438 O O . LEU A 1 317 ? 16.805 -14.177 -16.580 1.00 90.94 317 LEU A O 1
ATOM 2442 N N . SER A 1 318 ? 16.398 -12.902 -18.379 1.00 90.81 318 SER A N 1
ATOM 2443 C CA . SER A 1 318 ? 17.810 -12.754 -18.743 1.00 90.81 318 SER A CA 1
ATOM 2444 C C . SER A 1 318 ? 18.610 -12.003 -17.676 1.00 90.81 318 SER A C 1
ATOM 2446 O O . SER A 1 318 ? 19.766 -12.356 -17.441 1.00 90.81 318 SER A O 1
ATOM 2448 N N . ILE A 1 319 ? 18.025 -10.988 -17.029 1.00 88.75 319 ILE A N 1
ATOM 2449 C CA . ILE A 1 319 ? 18.655 -10.266 -15.909 1.00 88.75 319 ILE A CA 1
ATOM 2450 C C . ILE A 1 319 ? 18.785 -11.195 -14.696 1.00 88.75 319 ILE A C 1
ATOM 2452 O O . ILE A 1 319 ? 19.845 -11.252 -14.071 1.00 88.75 319 ILE A O 1
ATOM 2456 N N . LEU A 1 320 ? 17.736 -11.971 -14.405 1.00 89.00 320 LEU A N 1
ATOM 2457 C CA . LEU A 1 320 ? 17.726 -12.975 -13.338 1.00 89.00 320 LEU A CA 1
ATOM 2458 C C . LEU A 1 320 ? 18.661 -14.161 -13.597 1.00 89.00 320 LEU A C 1
ATOM 2460 O O . LEU A 1 320 ? 19.007 -14.868 -12.652 1.00 89.00 320 LEU A O 1
ATOM 2464 N N . LYS A 1 321 ? 19.063 -14.380 -14.855 1.00 90.19 321 LYS A N 1
ATOM 2465 C CA . LYS A 1 321 ? 19.751 -15.594 -15.318 1.00 90.19 321 LYS A CA 1
ATOM 2466 C C . LYS A 1 321 ? 18.960 -16.857 -14.954 1.00 90.19 321 LYS A C 1
ATOM 2468 O O . LYS A 1 321 ? 19.526 -1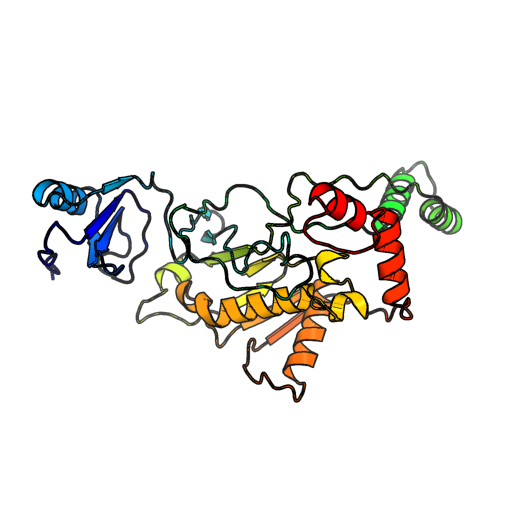7.819 -14.438 1.00 90.19 321 LYS A O 1
ATOM 2473 N N . ALA A 1 322 ? 17.653 -16.821 -15.202 1.00 87.81 322 ALA A N 1
ATOM 2474 C CA . ALA A 1 322 ? 16.716 -17.890 -14.873 1.00 87.81 322 ALA A CA 1
ATOM 2475 C C . ALA A 1 322 ? 15.890 -18.307 -16.098 1.00 87.81 322 ALA A C 1
ATOM 2477 O O . ALA A 1 322 ? 15.582 -17.478 -16.951 1.00 87.81 322 ALA A O 1
ATOM 2478 N N . ASP A 1 323 ? 15.496 -19.580 -16.161 1.00 86.12 323 ASP A N 1
ATOM 2479 C CA . ASP A 1 323 ? 14.673 -20.113 -17.259 1.00 86.12 323 ASP A CA 1
ATOM 2480 C C . ASP A 1 323 ? 13.177 -19.799 -17.083 1.00 86.12 323 ASP A C 1
ATOM 2482 O O . ASP A 1 323 ? 12.416 -19.723 -18.053 1.00 86.12 323 ASP A O 1
ATOM 2486 N N . ASN A 1 324 ? 12.747 -19.623 -15.832 1.00 84.31 324 ASN A N 1
ATOM 2487 C CA . ASN A 1 324 ? 11.373 -19.335 -15.438 1.00 84.31 324 ASN A CA 1
ATOM 2488 C C . ASN A 1 324 ? 11.332 -18.549 -14.110 1.00 84.31 324 ASN A C 1
ATOM 2490 O O . ASN A 1 324 ? 12.366 -18.191 -13.543 1.00 84.31 324 ASN A O 1
ATOM 2494 N N . LEU A 1 325 ? 10.120 -18.262 -13.628 1.00 83.06 325 LEU A N 1
ATOM 2495 C CA . LEU A 1 325 ? 9.875 -17.544 -12.373 1.00 83.06 325 LEU A CA 1
ATOM 2496 C C . LEU A 1 325 ? 9.561 -18.475 -11.190 1.00 83.06 325 LEU A C 1
ATOM 2498 O O . LEU A 1 325 ? 8.870 -18.051 -10.261 1.00 83.06 325 LEU A O 1
ATOM 2502 N N . ASP A 1 326 ? 10.047 -19.721 -11.208 1.00 78.06 326 ASP A N 1
ATOM 2503 C CA . ASP A 1 326 ? 9.742 -20.692 -10.155 1.00 78.06 326 ASP A CA 1
ATOM 2504 C C . ASP A 1 326 ? 10.111 -20.146 -8.771 1.00 78.06 326 ASP A C 1
ATOM 2506 O O . ASP A 1 326 ? 11.252 -19.792 -8.460 1.00 78.06 326 ASP A O 1
ATOM 2510 N N . ALA A 1 327 ? 9.106 -20.097 -7.901 1.00 65.12 327 ALA A N 1
ATOM 2511 C CA . ALA A 1 327 ? 9.203 -19.504 -6.577 1.00 65.12 327 ALA A CA 1
ATOM 2512 C C . ALA A 1 327 ? 10.299 -20.129 -5.698 1.00 65.12 327 ALA A C 1
ATOM 2514 O O . ALA A 1 327 ? 10.891 -19.429 -4.875 1.00 65.12 327 ALA A O 1
ATOM 2515 N N . ALA A 1 328 ? 10.572 -21.425 -5.886 1.00 61.41 328 ALA A N 1
ATOM 2516 C CA . ALA A 1 328 ? 11.542 -22.197 -5.114 1.00 61.41 328 ALA A CA 1
ATOM 2517 C C . ALA A 1 328 ? 13.009 -21.945 -5.514 1.00 61.41 328 ALA A C 1
ATOM 2519 O O . ALA A 1 328 ? 13.905 -22.243 -4.725 1.00 61.41 328 ALA A O 1
ATOM 2520 N N . SER A 1 329 ? 13.270 -21.411 -6.713 1.00 70.69 329 SER A N 1
ATOM 2521 C CA . SER A 1 329 ? 14.631 -21.221 -7.241 1.00 70.69 329 SER A CA 1
ATOM 2522 C C . SER A 1 329 ? 15.150 -19.784 -7.099 1.00 70.69 329 SER A C 1
ATOM 2524 O O . SER A 1 329 ? 16.360 -19.562 -7.166 1.00 70.69 329 SER A O 1
ATOM 2526 N N . LEU A 1 330 ? 14.266 -18.807 -6.855 1.00 83.06 330 LEU A N 1
ATOM 2527 C CA . LEU A 1 330 ? 14.608 -17.382 -6.819 1.00 83.06 330 LEU A CA 1
ATOM 2528 C C . LEU A 1 330 ? 14.533 -16.787 -5.405 1.00 83.06 330 LEU A C 1
ATOM 2530 O O . LEU A 1 330 ? 13.459 -16.686 -4.799 1.00 83.06 330 LEU A O 1
ATOM 2534 N N . SER A 1 331 ? 15.681 -16.317 -4.905 1.00 87.38 331 SER A N 1
ATOM 2535 C CA . SER A 1 331 ? 15.761 -15.578 -3.641 1.00 87.38 331 SER A CA 1
ATOM 2536 C C . SER A 1 331 ? 15.206 -14.157 -3.781 1.00 87.38 331 SER A C 1
ATOM 2538 O O . SER A 1 331 ? 15.337 -13.528 -4.833 1.00 87.38 331 SER A O 1
ATOM 2540 N N . SER A 1 332 ? 14.645 -13.618 -2.694 1.00 88.19 332 SER A N 1
ATOM 2541 C CA . SER A 1 332 ? 14.137 -12.239 -2.634 1.00 88.19 332 SER A CA 1
ATOM 2542 C C . SER A 1 332 ? 15.176 -11.214 -3.083 1.00 88.19 332 SER A C 1
ATOM 2544 O O . SER A 1 332 ? 14.879 -10.334 -3.881 1.00 88.19 332 SER A O 1
ATOM 2546 N N . ALA A 1 333 ? 16.423 -11.354 -2.628 1.00 87.75 333 ALA A N 1
ATOM 2547 C CA . ALA A 1 333 ? 17.496 -10.427 -2.974 1.00 87.75 333 ALA A CA 1
ATOM 2548 C C . ALA A 1 333 ? 17.800 -10.416 -4.482 1.00 87.75 333 ALA A C 1
ATOM 2550 O O . ALA A 1 333 ? 17.965 -9.343 -5.066 1.00 87.75 333 ALA A O 1
ATOM 2551 N N . ALA A 1 334 ? 17.834 -11.589 -5.125 1.00 87.81 334 ALA A N 1
ATOM 2552 C CA . ALA A 1 334 ? 18.097 -11.690 -6.559 1.00 87.81 334 ALA A CA 1
ATOM 2553 C C . ALA A 1 334 ? 17.003 -10.991 -7.373 1.00 87.81 334 ALA A C 1
ATOM 2555 O O . ALA A 1 334 ? 17.298 -10.208 -8.276 1.00 87.81 334 ALA A O 1
ATOM 2556 N N . ILE A 1 335 ? 15.739 -11.218 -7.010 1.00 88.88 335 ILE A N 1
ATOM 2557 C CA . ILE A 1 335 ? 14.620 -10.664 -7.766 1.00 88.88 335 ILE A CA 1
ATOM 2558 C C . ILE A 1 335 ? 14.381 -9.175 -7.510 1.00 88.88 335 ILE A C 1
ATOM 2560 O O . ILE A 1 335 ? 14.043 -8.449 -8.441 1.00 88.88 335 ILE A O 1
ATOM 2564 N N . ILE A 1 336 ? 14.657 -8.691 -6.296 1.00 89.25 336 ILE A N 1
ATOM 2565 C CA . ILE A 1 336 ? 14.679 -7.256 -5.987 1.00 89.25 336 ILE A CA 1
ATOM 2566 C C . ILE A 1 336 ? 15.765 -6.560 -6.813 1.00 89.25 336 ILE A C 1
ATOM 2568 O O . ILE A 1 336 ? 15.492 -5.537 -7.431 1.00 89.25 336 ILE A O 1
ATOM 25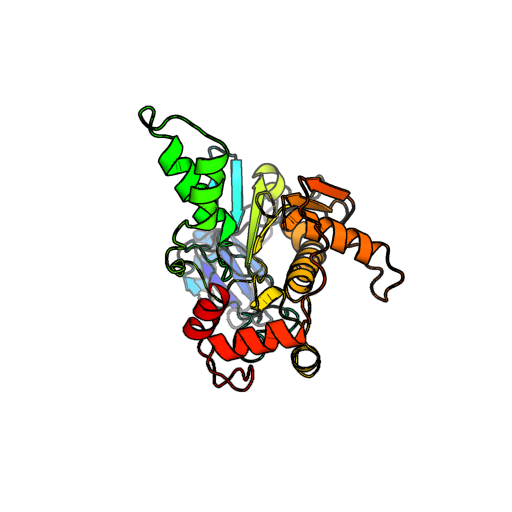72 N N . THR A 1 337 ? 16.961 -7.149 -6.901 1.00 86.44 337 THR A N 1
ATOM 2573 C CA . THR A 1 337 ? 18.059 -6.600 -7.717 1.00 86.44 337 THR A CA 1
ATOM 2574 C C . THR A 1 337 ? 17.669 -6.515 -9.194 1.00 86.44 337 THR A C 1
ATOM 2576 O O . THR A 1 337 ? 17.866 -5.483 -9.833 1.00 86.44 337 THR A O 1
ATOM 2579 N N . ALA A 1 338 ? 17.066 -7.575 -9.739 1.00 87.25 338 ALA A N 1
ATOM 2580 C CA . ALA A 1 338 ? 16.606 -7.578 -11.125 1.00 87.25 338 ALA A CA 1
ATOM 2581 C C . ALA A 1 338 ? 15.490 -6.552 -11.382 1.00 87.25 338 ALA A C 1
ATOM 2583 O O . ALA A 1 338 ? 15.425 -5.975 -12.459 1.00 87.25 338 ALA A O 1
ATOM 2584 N N . ASN A 1 339 ? 14.626 -6.301 -10.395 1.00 86.31 339 ASN A N 1
ATOM 2585 C CA . ASN A 1 339 ? 13.521 -5.345 -10.491 1.00 86.31 339 ASN A CA 1
ATOM 2586 C C . ASN A 1 339 ? 13.978 -3.878 -10.576 1.00 86.31 339 ASN A C 1
ATOM 2588 O O . ASN A 1 339 ? 13.213 -3.030 -11.033 1.00 86.31 339 ASN A O 1
ATOM 2592 N N . ILE A 1 340 ? 15.196 -3.574 -10.120 1.00 78.00 340 ILE A N 1
ATOM 2593 C CA . ILE A 1 340 ? 15.756 -2.214 -10.114 1.00 78.00 340 ILE A CA 1
ATOM 2594 C C . ILE A 1 340 ? 16.822 -1.982 -11.199 1.00 78.00 340 ILE A C 1
ATOM 2596 O O . ILE A 1 340 ? 17.411 -0.901 -11.231 1.00 78.00 340 ILE A O 1
ATOM 2600 N N . THR A 1 341 ? 17.082 -2.985 -12.048 1.00 71.75 341 THR A N 1
ATOM 2601 C CA . THR A 1 341 ? 18.093 -2.963 -13.124 1.00 71.75 341 THR A CA 1
ATOM 2602 C C . THR A 1 341 ? 17.463 -2.607 -14.467 1.00 71.75 341 THR A C 1
ATOM 2604 O O . THR A 1 341 ? 18.006 -1.714 -15.158 1.00 71.75 341 THR A O 1
#

Radius of gyration: 24.72 Å; Cα contacts (8 Å, |Δi|>4): 623; chains: 1; bounding box: 55×52×70 Å

Secondary structure (DSSP, 8-state):
---------GGGEEEEES--EE-S-TT-SEESEEEEETTS-EEEEE-HHHHHHHHHHHT--EEE-TT--BTTTTB-EEEETTTTEEEEEEEE-S----GGGTTS---PPP---SS-B---S--B---PPPHHHHHHHHHHHHHTSTTS---HHHHHHHHHT------PPPTTB-S---EEEEEEEHHHHHHTTSTT---EEEEEESSSSEEE----HHHHH---HHHHHSS-TTHHHHHHHHHHHHHHHHGGGGTEEEEEEEEEEEHHHHHHHHHHHHHHHS--S------SEEEEEEE---------HHHHHHHHHHHHT-SS--TTT--HHHHHHHHT-

Sequence (341 aa):
MQTELATLPSSLATAYHPGNVYTVSDARPRAEVFLVSADGLFSAAGTNAEILQLAREQGIPTVDLRSQFVMPGIHDAHYNPDTDLYKFQNVRYGRSPTGDLRFRAPQSPIENRTVVQTGTGTRICPQGQPQWQAKTLMAIGKYSNPKVPFTLEGWVEAIENGMVPPGNINANETEDCLLLDVHIPKKVLKAAGTKNKESVPVLVFDFVFVTLNYRLGAFGWLNSAKVLADGDANAALLDQRFILQWDQDNIHLFGGSKDHVTIMGESGGRSSVLRHLIAAGAKCKSTKKLFQQAISQSPADIPVATSDPDELYGRFLSILKADNLDAASLSSAAIITANIT

Mean predicted aligned error: 13.01 Å

Nearest PDB structures (foldseek):
  1ukc-assembly1_A  TM=7.687E-01  e=2.227E-16  Aspergillus niger
  1c7i-assembly1_A  TM=7.179E-01  e=7.263E-15  Bacillus subtilis
  1qe3-assembly1_A  TM=7.282E-01  e=2.226E-14  Bacillus subtilis
  1cle-assembly1_A  TM=7.101E-01  e=1.440E-14  Limtongozyma cylindracea
  1gz7-assembly4_D  TM=6.390E-01  e=8.753E-14  Diutina rugosa

Organism: Fusarium oxysporum (NCBI:txid5507)

Solvent-accessible surface area (backbone atoms only — not comparable to full-atom values): 18792 Å² total; per-residue (Å²): 132,86,80,76,81,76,88,69,69,38,92,39,42,39,35,39,30,44,30,54,35,75,42,68,40,89,94,45,50,60,22,26,19,39,30,31,34,78,90,70,45,81,75,48,71,32,45,57,71,60,47,52,48,50,26,63,78,50,61,27,52,75,45,81,48,83,60,44,36,30,78,90,64,40,29,19,66,50,73,40,82,93,76,45,29,33,34,33,35,65,43,69,67,28,38,58,39,50,54,88,36,36,49,28,60,69,44,75,47,76,86,77,69,88,59,68,41,63,39,76,75,72,62,34,37,46,70,48,76,59,62,68,57,52,8,43,52,52,30,50,57,58,57,68,37,89,89,41,80,86,47,73,68,63,45,50,50,35,31,76,71,34,73,67,74,79,71,74,81,55,90,40,48,34,65,73,16,38,25,29,30,43,52,38,46,51,73,46,46,71,28,25,76,42,96,81,47,68,76,34,73,33,46,41,18,72,80,56,44,31,24,56,42,48,47,34,53,58,55,8,56,47,42,30,76,71,42,57,73,77,38,32,57,45,20,23,61,42,34,50,52,49,47,36,49,47,38,61,75,46,34,53,77,56,23,29,25,51,83,40,20,27,42,36,17,53,34,74,45,11,46,47,47,53,52,51,51,53,56,69,72,43,97,52,99,70,81,74,78,56,58,70,46,78,44,74,41,65,71,69,81,68,85,66,78,77,69,55,43,56,56,56,47,52,51,51,29,60,68,60,72,42,97,66,84,56,41,90,80,58,53,70,69,58,54,48,53,46,47,33,108

pLDDT: mean 75.88, std 15.12, range [27.17, 95.0]

InterPro domains:
  IPR002018 Carboxylesterase, type B [PF00135] (82-205)
  IPR002018 Carboxylesterase, type B [PF00135] (207-308)
  IPR019826 Carboxylesterase type B, active site [PS00122] (254-269)
  IPR029058 Alpha/Beta hydrolase fold [G3DSA:3.40.50.1820] (75-337)
  IPR029058 Alpha/Beta hydrolase fold [SSF53474] (61-325)
  IPR050309 Type-B Carboxylesterase/Lipase [PTHR11559] (77-305)

Foldseek 3Di:
DDPDLPDDQQVFKEKEAQEFEQDLDPVDRTFRMWIATNVGDTRDGHYCVVVVVVCVVRVHHYDYPVHQAYDDQGFRWDADPVVQKIKGAFAALFDLCAFLNQFAQTDGHDNPSPDHHNNPAAAAAQAADDLLVQQLVQLVVQCVPPVDDDDPVVSVVSSVVPDRPQTDGDPRHDSRFFGKMAMARPVLQSCQSYPPQDAAAAEAECPDHINGHFHDFCSQAQDDPQCVVRHDHRSRLSSVVSVLVVCLVPVSNSSHDQARYEYEYEEVSLVSLVVVVCVCPDPDPDVDCSHDHYYHYYYDPDPPPDDHSVVVVVQLCVQLVHPDDRSVPDDRVSNSSSRHD